Protein AF-A0A0F9F9Z3-F1 (afdb_monomer_lite)

Structure (mmCIF, N/CA/C/O backbone):
data_AF-A0A0F9F9Z3-F1
#
_entry.id   AF-A0A0F9F9Z3-F1
#
loop_
_atom_site.group_PDB
_atom_site.id
_atom_site.type_symbol
_atom_site.label_atom_id
_atom_site.label_alt_id
_atom_site.label_comp_id
_atom_site.label_asym_id
_atom_site.label_entity_id
_atom_site.label_seq_id
_atom_site.pdbx_PDB_ins_code
_atom_site.Cartn_x
_atom_site.Cartn_y
_atom_site.Cartn_z
_atom_site.occupancy
_atom_site.B_iso_or_equiv
_atom_site.auth_seq_id
_atom_site.auth_comp_id
_atom_site.auth_asym_id
_atom_site.auth_atom_id
_atom_site.pdbx_PDB_model_num
ATOM 1 N N . MET A 1 1 ? 0.649 11.622 -13.373 1.00 92.88 1 MET A N 1
ATOM 2 C CA . MET A 1 1 ? 1.072 10.356 -14.022 1.00 92.88 1 MET A CA 1
ATOM 3 C C . MET A 1 1 ? 0.993 10.464 -15.537 1.00 92.88 1 MET A C 1
ATOM 5 O O . MET A 1 1 ? 2.020 10.296 -16.171 1.00 92.88 1 MET A O 1
ATOM 9 N N . VAL A 1 2 ? -0.177 10.785 -16.105 1.00 94.88 2 VAL A N 1
ATOM 10 C CA . VAL A 1 2 ? -0.352 10.936 -17.565 1.00 94.88 2 VAL A CA 1
ATOM 11 C C . VAL A 1 2 ? 0.605 11.978 -18.155 1.00 94.88 2 VAL A C 1
ATOM 13 O O . VAL A 1 2 ? 1.356 11.639 -19.058 1.00 94.88 2 VAL A O 1
ATOM 16 N N . GLU A 1 3 ? 0.662 13.183 -17.578 1.00 96.31 3 GLU A N 1
ATOM 17 C CA . GLU A 1 3 ? 1.558 14.261 -18.040 1.00 96.31 3 GLU A CA 1
ATOM 18 C C . GLU A 1 3 ? 3.034 13.840 -18.075 1.00 96.31 3 GLU A C 1
ATOM 20 O O . GLU A 1 3 ? 3.732 14.099 -19.047 1.00 96.31 3 GLU A O 1
ATOM 25 N N . VAL A 1 4 ? 3.502 13.120 -17.049 1.00 96.38 4 VAL A N 1
ATOM 26 C CA . VAL A 1 4 ? 4.887 12.622 -16.978 1.00 96.38 4 VAL A CA 1
ATOM 27 C C . VAL A 1 4 ? 5.181 11.630 -18.105 1.00 96.38 4 VAL A C 1
ATOM 29 O O . VAL A 1 4 ? 6.268 11.649 -18.663 1.00 96.38 4 VAL A O 1
ATOM 32 N N . ASN A 1 5 ? 4.216 10.777 -18.455 1.00 94.19 5 ASN A N 1
ATOM 33 C CA . ASN A 1 5 ? 4.361 9.787 -19.523 1.00 94.19 5 ASN A CA 1
ATOM 34 C C . ASN A 1 5 ? 4.253 10.390 -20.934 1.00 94.19 5 ASN A C 1
ATOM 36 O O . ASN A 1 5 ? 4.647 9.741 -21.894 1.00 94.19 5 ASN A O 1
ATOM 40 N N . GLN A 1 6 ? 3.669 11.582 -21.068 1.00 93.88 6 GLN A N 1
ATOM 41 C CA . GLN A 1 6 ? 3.473 12.274 -22.349 1.00 93.88 6 GLN A CA 1
ATOM 42 C C . GLN A 1 6 ? 4.475 13.411 -22.580 1.00 93.88 6 GLN A C 1
ATOM 44 O O . GLN A 1 6 ? 4.434 14.052 -23.622 1.00 93.88 6 GLN A O 1
ATOM 49 N N . SER A 1 7 ? 5.339 13.697 -21.608 1.00 96.88 7 SER A N 1
ATOM 50 C CA . SER A 1 7 ? 6.290 14.800 -21.693 1.00 96.88 7 SER A CA 1
ATOM 51 C C . SER A 1 7 ? 7.479 14.446 -22.583 1.00 96.88 7 SER A C 1
ATOM 53 O O . SER A 1 7 ? 8.198 13.490 -22.303 1.00 96.88 7 SER A O 1
ATOM 55 N N . ASP A 1 8 ? 7.765 15.290 -23.575 1.00 96.75 8 ASP A N 1
ATOM 56 C CA . ASP A 1 8 ? 8.963 15.172 -24.421 1.00 96.75 8 ASP A CA 1
ATOM 57 C C . ASP A 1 8 ? 10.269 15.457 -23.655 1.00 96.75 8 ASP A C 1
ATOM 59 O O . ASP A 1 8 ? 11.361 15.118 -24.109 1.00 96.75 8 ASP A O 1
ATOM 63 N N . LEU A 1 9 ? 10.168 16.079 -22.474 1.00 97.25 9 LEU A N 1
ATOM 64 C CA . LEU A 1 9 ? 11.306 16.398 -21.608 1.00 97.25 9 LEU A CA 1
ATOM 65 C C . LEU A 1 9 ? 11.601 15.298 -20.581 1.00 97.25 9 LEU A C 1
ATOM 67 O O . LEU A 1 9 ? 12.611 15.377 -19.881 1.00 97.25 9 LEU A O 1
ATOM 71 N N . ILE A 1 10 ? 10.722 14.299 -20.442 1.00 97.06 10 ILE A N 1
ATOM 72 C CA . ILE A 1 10 ? 10.852 13.251 -19.429 1.00 97.06 10 ILE A CA 1
ATOM 73 C C . ILE A 1 10 ? 10.860 11.883 -20.099 1.00 97.06 10 ILE A C 1
ATOM 75 O O . ILE A 1 10 ? 9.846 11.390 -20.583 1.00 97.06 10 ILE A O 1
ATOM 79 N N . LYS A 1 11 ? 12.004 11.204 -20.022 1.00 96.19 11 LYS A N 1
ATOM 80 C CA . LYS A 1 11 ? 12.098 9.793 -20.385 1.00 96.19 11 LYS A CA 1
ATOM 81 C C . LYS A 1 11 ? 11.694 8.922 -19.198 1.00 96.19 11 LYS A C 1
ATOM 83 O O . LYS A 1 11 ? 12.447 8.773 -18.236 1.00 96.19 11 LYS A O 1
ATOM 88 N N . LEU A 1 12 ? 10.496 8.345 -19.259 1.00 96.19 12 LEU A N 1
ATOM 89 C CA . LEU A 1 12 ? 9.968 7.502 -18.190 1.00 96.19 12 LEU A CA 1
ATOM 90 C C . LEU A 1 12 ? 10.396 6.035 -18.361 1.00 96.19 12 LEU A C 1
ATOM 92 O O . LEU A 1 12 ? 9.853 5.304 -19.185 1.00 96.19 12 LEU A O 1
ATOM 96 N N . HIS A 1 13 ? 11.325 5.580 -17.522 1.00 96.25 13 HIS A N 1
ATOM 97 C CA . HIS A 1 13 ? 11.713 4.169 -17.429 1.00 96.25 13 HIS A CA 1
ATOM 98 C C . HIS A 1 13 ? 10.886 3.461 -16.349 1.00 96.25 13 HIS A C 1
ATOM 100 O O . HIS A 1 13 ? 11.178 3.569 -15.160 1.00 96.25 13 HIS A O 1
ATOM 106 N N . THR A 1 14 ? 9.831 2.747 -16.748 1.00 96.50 14 THR A N 1
ATOM 107 C CA . THR A 1 14 ? 8.991 1.973 -15.816 1.00 96.50 14 THR A CA 1
ATOM 108 C C . THR A 1 14 ? 9.385 0.500 -15.785 1.00 96.50 14 THR A C 1
ATOM 110 O O . THR A 1 14 ? 9.824 -0.044 -16.789 1.00 96.50 14 THR A O 1
ATOM 113 N N . PHE A 1 15 ? 9.174 -0.165 -14.641 1.00 97.12 15 PHE A N 1
ATOM 114 C CA . PHE A 1 15 ? 9.663 -1.535 -14.408 1.00 97.12 15 PHE A CA 1
ATOM 115 C C . PHE A 1 15 ? 11.189 -1.649 -14.602 1.00 97.12 15 PHE A C 1
ATOM 117 O O . PHE A 1 15 ? 11.713 -2.646 -15.095 1.00 97.12 15 PHE A O 1
ATOM 124 N N . SER A 1 16 ? 11.895 -0.605 -14.169 1.00 97.69 16 SER A N 1
ATOM 125 C CA . SER A 1 16 ? 13.343 -0.461 -14.267 1.00 97.69 16 SER A CA 1
ATOM 126 C C . SER A 1 16 ? 13.930 -0.079 -12.915 1.00 97.69 16 SER A C 1
ATOM 128 O O . SER A 1 16 ? 13.251 0.545 -12.099 1.00 97.69 16 SER A O 1
ATOM 130 N N . GLU A 1 17 ? 15.191 -0.428 -12.690 1.00 97.56 17 GLU A N 1
ATOM 131 C CA . GLU A 1 17 ? 15.940 -0.086 -11.479 1.00 97.56 17 GLU A CA 1
ATOM 132 C C . GLU A 1 17 ? 17.316 0.468 -11.848 1.00 97.56 17 GLU A C 1
ATOM 134 O O . GLU A 1 17 ? 17.903 0.085 -12.862 1.00 97.56 17 GLU A O 1
ATOM 139 N N . VAL A 1 18 ? 17.824 1.389 -11.032 1.00 97.62 18 VAL A N 1
ATOM 140 C CA . VAL A 1 18 ? 19.212 1.845 -11.141 1.00 97.62 18 VAL A CA 1
ATOM 141 C C . VAL A 1 18 ? 20.109 0.728 -10.620 1.00 97.62 18 VAL A C 1
ATOM 143 O O . VAL A 1 18 ? 19.921 0.258 -9.502 1.00 97.62 18 VAL A O 1
ATOM 146 N N . GLU A 1 19 ? 21.052 0.290 -11.446 1.00 96.56 19 GLU A N 1
ATOM 147 C CA . GLU A 1 19 ? 21.973 -0.802 -11.118 1.00 96.56 19 GLU A CA 1
ATOM 148 C C . GLU A 1 19 ? 23.334 -0.281 -10.658 1.00 96.56 19 GLU A C 1
ATOM 150 O O . GLU A 1 19 ? 23.946 -0.855 -9.763 1.00 96.56 19 GLU A O 1
ATOM 155 N N . GLU A 1 20 ? 23.804 0.813 -11.257 1.00 97.81 20 GLU A N 1
ATOM 156 C CA . GLU A 1 20 ? 25.107 1.391 -10.944 1.00 97.81 20 GLU A CA 1
ATOM 157 C C . GLU A 1 20 ? 25.094 2.899 -11.197 1.00 97.81 20 GLU A C 1
ATOM 159 O O . GLU A 1 20 ? 24.559 3.366 -12.209 1.00 97.81 20 GLU A O 1
ATOM 164 N N . VAL A 1 21 ? 25.731 3.655 -10.303 1.00 97.88 21 VAL A N 1
ATOM 165 C CA . VAL A 1 21 ? 25.997 5.085 -10.471 1.00 97.88 21 VAL A CA 1
ATOM 166 C C . VAL A 1 21 ? 27.490 5.323 -10.314 1.00 97.88 21 VAL A C 1
ATOM 168 O O . VAL A 1 21 ? 28.102 4.899 -9.340 1.00 97.88 21 VAL A O 1
ATOM 171 N N . SER A 1 22 ? 28.078 6.015 -11.284 1.00 97.19 22 SER A N 1
ATOM 172 C CA . SER A 1 22 ? 29.482 6.426 -11.268 1.00 97.19 22 SER A CA 1
ATOM 173 C C . SER A 1 22 ? 29.617 7.886 -11.704 1.00 97.19 22 SER A C 1
ATOM 175 O O . SER A 1 22 ? 28.684 8.470 -12.261 1.00 97.19 22 SER A O 1
ATOM 177 N N . GLY A 1 23 ? 30.780 8.489 -11.462 1.00 96.06 23 GLY A N 1
ATOM 178 C CA . GLY A 1 23 ? 31.049 9.887 -11.799 1.00 96.06 23 GLY A CA 1
ATOM 179 C C . GLY A 1 23 ? 30.852 10.833 -10.616 1.00 96.06 23 GLY A C 1
ATOM 180 O O . GLY A 1 23 ? 31.045 10.452 -9.465 1.00 96.06 23 GLY A O 1
ATOM 181 N N . TYR A 1 24 ? 30.532 12.090 -10.911 1.00 94.81 24 TYR A N 1
ATOM 182 C CA . TYR A 1 24 ? 30.451 13.175 -9.930 1.00 94.81 24 TYR A CA 1
ATOM 183 C C . TYR A 1 24 ? 29.373 14.186 -10.331 1.00 94.81 24 TYR A C 1
ATOM 185 O O . TYR A 1 24 ? 28.822 14.119 -11.430 1.00 94.81 24 TYR A O 1
ATOM 193 N N . VAL A 1 25 ? 29.076 15.137 -9.442 1.00 95.81 25 VAL A N 1
ATOM 194 C CA . VAL A 1 25 ? 28.064 16.182 -9.671 1.00 95.81 25 VAL A CA 1
ATOM 195 C C . VAL A 1 25 ? 28.311 16.896 -11.004 1.00 95.81 25 VAL A C 1
ATOM 197 O O . VAL A 1 25 ? 29.406 17.387 -11.264 1.00 95.81 25 VAL A O 1
ATOM 200 N N . GLY A 1 26 ? 27.288 16.940 -11.859 1.00 96.06 26 GLY A N 1
ATOM 201 C CA . GLY A 1 26 ? 27.360 17.493 -13.214 1.00 96.06 26 GLY A CA 1
ATOM 202 C C . GLY A 1 26 ? 27.753 16.488 -14.305 1.00 96.06 26 GLY A C 1
ATOM 203 O O . GLY A 1 26 ? 27.560 16.785 -15.481 1.00 96.06 26 GLY A O 1
ATOM 204 N N . ASN A 1 27 ? 28.264 15.306 -13.950 1.00 97.44 27 ASN A N 1
ATOM 205 C CA . ASN A 1 27 ? 28.718 14.286 -14.899 1.00 97.44 27 ASN A CA 1
ATOM 206 C C . ASN A 1 27 ? 28.554 12.864 -14.330 1.00 97.44 27 ASN A C 1
ATOM 208 O O . ASN A 1 27 ? 29.515 12.095 -14.231 1.00 97.44 27 ASN A O 1
ATOM 212 N N . PHE A 1 28 ? 27.333 12.515 -13.930 1.00 98.12 28 PHE A N 1
ATOM 213 C CA . PHE A 1 28 ? 26.996 11.152 -13.539 1.00 98.12 28 PHE A CA 1
ATOM 214 C C . PHE A 1 28 ? 26.808 10.272 -14.763 1.00 98.12 28 PHE A C 1
ATOM 216 O O . PHE A 1 28 ? 26.245 10.686 -15.778 1.00 98.12 28 PHE A O 1
ATOM 223 N N . LYS A 1 29 ? 27.231 9.025 -14.623 1.00 98.25 29 LYS A N 1
ATOM 224 C CA . LYS A 1 29 ? 27.031 7.952 -15.579 1.00 98.25 29 LYS A CA 1
ATOM 225 C C . LYS A 1 29 ? 26.275 6.836 -14.870 1.00 98.25 29 LYS A C 1
ATOM 227 O O . LYS A 1 29 ? 26.784 6.251 -13.913 1.00 98.25 29 LYS A O 1
ATOM 232 N N . VAL A 1 30 ? 25.051 6.585 -15.319 1.00 98.25 30 VAL A N 1
ATOM 233 C CA . VAL A 1 30 ? 24.089 5.728 -14.625 1.00 98.25 30 VAL A CA 1
ATOM 234 C C . VAL A 1 30 ? 23.707 4.562 -15.523 1.00 98.25 30 VAL A C 1
ATOM 236 O O . VAL A 1 30 ? 23.291 4.765 -16.665 1.00 98.25 30 VAL A O 1
ATOM 239 N N . LYS A 1 31 ? 23.826 3.342 -14.994 1.00 98.38 31 LYS A N 1
ATOM 240 C CA . LYS A 1 31 ? 23.296 2.133 -15.627 1.00 98.38 31 LYS A CA 1
ATOM 241 C C . LYS A 1 31 ? 21.915 1.842 -15.066 1.00 98.38 31 LYS A C 1
ATOM 243 O O . LYS A 1 31 ? 21.737 1.692 -13.858 1.00 98.38 31 LYS A O 1
ATOM 248 N N . ILE A 1 32 ? 20.943 1.759 -15.961 1.00 98.25 32 ILE A N 1
ATOM 249 C CA . ILE A 1 32 ? 19.543 1.495 -15.656 1.00 98.25 32 ILE A CA 1
ATOM 250 C C . ILE A 1 32 ? 19.199 0.128 -16.235 1.00 98.25 32 ILE A C 1
ATOM 252 O O . ILE A 1 32 ? 19.257 -0.078 -17.449 1.00 98.25 32 ILE A O 1
ATOM 256 N N . ARG A 1 33 ? 18.811 -0.802 -15.366 1.00 98.31 33 ARG A N 1
ATOM 257 C CA . ARG A 1 33 ? 18.296 -2.109 -15.758 1.00 98.31 33 ARG A CA 1
ATOM 258 C C . ARG A 1 33 ? 16.810 -2.003 -16.037 1.00 98.31 33 ARG A C 1
ATOM 260 O O . ARG A 1 33 ? 16.010 -1.866 -15.112 1.00 98.31 33 ARG A O 1
ATOM 267 N N . LYS A 1 34 ? 16.430 -2.118 -17.303 1.00 97.75 34 LYS A N 1
ATOM 268 C CA . LYS A 1 34 ? 15.041 -2.283 -17.732 1.00 97.75 34 LYS A CA 1
ATOM 269 C C . LYS A 1 34 ? 14.689 -3.762 -17.657 1.00 97.75 34 LYS A C 1
ATOM 271 O O . LYS A 1 34 ? 15.230 -4.568 -18.414 1.00 97.75 34 LYS A O 1
ATOM 276 N N . LYS A 1 35 ? 13.815 -4.132 -16.721 1.00 97.94 35 LYS A N 1
ATOM 277 C CA . LYS A 1 35 ? 13.446 -5.537 -16.516 1.00 97.94 35 LYS A CA 1
ATOM 278 C C . LYS A 1 35 ? 12.526 -6.010 -17.637 1.00 97.94 35 LYS A C 1
ATOM 280 O O . LYS A 1 35 ? 11.659 -5.269 -18.101 1.00 97.94 35 LYS A O 1
ATOM 285 N N . ALA A 1 36 ? 12.667 -7.268 -18.039 1.00 97.56 36 ALA A N 1
ATOM 286 C CA . ALA A 1 36 ? 11.822 -7.853 -19.070 1.00 97.56 36 ALA A CA 1
ATOM 287 C C . ALA A 1 36 ? 10.367 -7.979 -18.591 1.00 97.56 36 ALA A C 1
ATOM 289 O O . ALA A 1 36 ? 10.043 -8.803 -17.727 1.00 97.56 36 ALA A O 1
ATOM 290 N N . ARG A 1 37 ? 9.465 -7.198 -19.195 1.00 97.62 37 ARG A N 1
ATOM 291 C CA . ARG A 1 37 ? 8.016 -7.304 -18.954 1.00 97.62 37 ARG A CA 1
ATOM 292 C C . ARG A 1 37 ? 7.406 -8.577 -19.536 1.00 97.62 37 ARG A C 1
ATOM 294 O O . ARG A 1 37 ? 6.320 -8.984 -19.123 1.00 97.62 37 ARG A O 1
ATOM 301 N N . LEU A 1 38 ? 8.105 -9.178 -20.492 1.00 97.94 38 LEU A N 1
ATOM 302 C CA . LEU A 1 38 ? 7.636 -10.168 -21.456 1.00 97.94 38 LEU A CA 1
ATOM 303 C C . LEU A 1 38 ? 6.478 -9.663 -22.334 1.00 97.94 38 LEU A C 1
ATOM 305 O O . LEU A 1 38 ? 5.628 -10.433 -22.796 1.00 97.94 38 LEU A O 1
ATOM 309 N N . VAL A 1 39 ? 6.423 -8.342 -22.511 1.00 97.69 39 VAL A N 1
ATOM 310 C CA . VAL A 1 39 ? 5.419 -7.615 -23.287 1.00 97.69 39 VAL A CA 1
ATOM 311 C C . VAL A 1 39 ? 6.114 -6.439 -23.967 1.00 97.69 39 VAL A C 1
ATOM 313 O O . VAL A 1 39 ? 6.734 -5.617 -23.296 1.00 97.69 39 VAL A O 1
ATOM 316 N N . ASP A 1 40 ? 6.007 -6.368 -25.288 1.00 96.75 40 ASP A N 1
ATOM 317 C CA . ASP A 1 40 ? 6.510 -5.269 -26.105 1.00 96.75 40 ASP A CA 1
ATOM 318 C C . ASP A 1 40 ? 5.646 -4.020 -25.882 1.00 96.75 40 ASP A C 1
ATOM 320 O O . ASP A 1 40 ? 4.457 -3.987 -26.220 1.00 96.75 40 ASP A O 1
ATOM 324 N N . GLU A 1 41 ? 6.255 -2.996 -25.288 1.00 94.94 41 GLU A N 1
ATOM 325 C CA . GLU A 1 41 ? 5.594 -1.740 -24.929 1.00 94.94 41 GLU A CA 1
ATOM 326 C C . GLU A 1 41 ? 5.131 -0.953 -26.162 1.00 94.94 41 GLU A C 1
ATOM 328 O O . GLU A 1 41 ? 4.109 -0.277 -26.093 1.00 94.94 41 GLU A O 1
ATOM 333 N N . ASN A 1 42 ? 5.814 -1.092 -27.304 1.00 94.62 42 ASN A N 1
ATOM 334 C CA . ASN A 1 42 ? 5.480 -0.364 -28.532 1.00 94.62 42 ASN A CA 1
ATOM 335 C C . ASN A 1 42 ? 4.281 -0.975 -29.266 1.00 94.62 42 ASN A C 1
ATOM 337 O O . ASN A 1 42 ? 3.585 -0.287 -30.010 1.00 94.62 42 ASN A O 1
ATOM 341 N N . LYS A 1 43 ? 4.037 -2.277 -29.072 1.00 97.06 43 LYS A N 1
ATOM 342 C CA . LYS A 1 43 ? 2.901 -2.994 -29.675 1.00 97.06 43 LYS A CA 1
ATOM 343 C C . LYS A 1 43 ? 1.688 -3.050 -28.753 1.00 97.06 43 LYS A C 1
ATOM 345 O O . LYS A 1 43 ? 0.556 -3.196 -29.212 1.00 97.06 43 LYS A O 1
ATOM 350 N N . CYS A 1 44 ? 1.903 -3.002 -27.442 1.00 97.12 44 CYS A N 1
ATOM 351 C CA . CYS A 1 44 ? 0.834 -3.153 -26.469 1.00 97.12 44 CYS A CA 1
ATOM 352 C C . CYS A 1 44 ? -0.027 -1.888 -26.365 1.00 97.12 44 CYS A C 1
ATOM 354 O O . CYS A 1 44 ? 0.444 -0.832 -25.965 1.00 97.12 44 CYS A O 1
ATOM 356 N N . ASN A 1 45 ? -1.335 -2.028 -26.589 1.00 94.94 45 ASN A N 1
ATOM 357 C CA . ASN A 1 45 ? -2.300 -0.940 -26.400 1.00 94.94 45 ASN A CA 1
ATOM 358 C C . ASN A 1 45 ? -3.041 -0.970 -25.045 1.00 94.94 45 ASN A C 1
ATOM 360 O O . ASN A 1 45 ? -3.949 -0.174 -24.822 1.00 94.94 45 ASN A O 1
ATOM 364 N N . GLY A 1 46 ? -2.737 -1.932 -24.168 1.00 95.38 46 GLY A N 1
ATOM 365 C CA . GLY A 1 46 ? -3.357 -2.025 -22.841 1.00 95.38 46 GLY A CA 1
ATOM 366 C C . GLY A 1 46 ? -4.815 -2.507 -22.808 1.00 95.38 46 GLY A C 1
ATOM 367 O O . GLY A 1 46 ? -5.491 -2.308 -21.802 1.00 95.38 46 GLY A O 1
ATOM 368 N N . CYS A 1 47 ? -5.322 -3.166 -23.862 1.00 95.44 47 CYS A N 1
ATOM 369 C CA . CYS A 1 47 ? -6.729 -3.614 -23.939 1.00 95.44 47 CYS A CA 1
ATOM 370 C C . CYS A 1 47 ? -7.157 -4.653 -22.882 1.00 95.44 47 CYS A C 1
ATOM 372 O O . CYS A 1 47 ? -8.341 -4.802 -22.589 1.00 95.44 47 CYS A O 1
ATOM 374 N N . GLY A 1 48 ? -6.208 -5.407 -22.324 1.00 95.00 48 GLY A N 1
ATOM 375 C CA . GLY A 1 48 ? -6.433 -6.302 -21.189 1.00 95.00 48 GLY A CA 1
ATOM 376 C C . GLY A 1 48 ? -6.957 -7.710 -21.469 1.00 95.00 48 GLY A C 1
ATOM 377 O O . GLY A 1 48 ? -7.048 -8.523 -20.542 1.00 95.00 48 GLY A O 1
ATOM 378 N N . THR A 1 49 ? -7.205 -8.070 -22.729 1.00 96.06 49 THR A N 1
ATOM 379 C CA . THR A 1 49 ? -7.644 -9.424 -23.125 1.00 96.06 49 THR A CA 1
ATOM 380 C C . THR A 1 49 ? -6.728 -10.522 -22.568 1.00 96.06 49 THR A C 1
ATOM 382 O O . THR A 1 49 ? -7.186 -11.570 -22.102 1.00 96.06 49 THR A O 1
ATOM 385 N N . CYS A 1 50 ? -5.417 -10.274 -22.560 1.00 96.81 50 CYS A N 1
ATOM 386 C CA . CYS A 1 50 ? -4.407 -11.232 -22.121 1.00 96.81 50 CYS A CA 1
ATOM 387 C C . CYS A 1 50 ? -4.510 -11.575 -20.621 1.00 96.81 50 CYS A C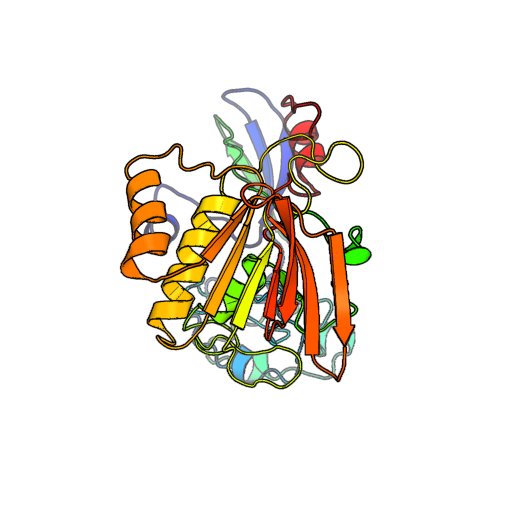 1
ATOM 389 O O . CYS A 1 50 ? -4.456 -12.756 -20.257 1.00 96.81 50 CYS A O 1
ATOM 391 N N . TRP A 1 51 ? -4.716 -10.587 -19.743 1.00 95.44 51 TRP A N 1
ATOM 392 C CA . TRP A 1 51 ? -4.841 -10.823 -18.301 1.00 95.44 51 TRP A CA 1
ATOM 393 C C . TRP A 1 51 ? -6.228 -11.306 -17.890 1.00 95.44 51 TRP A C 1
ATOM 395 O O . TRP A 1 51 ? -6.342 -12.149 -16.996 1.00 95.44 51 TRP A O 1
ATOM 405 N N . GLN A 1 52 ? -7.286 -10.918 -18.601 1.00 95.25 52 GLN A N 1
ATOM 406 C CA . GLN A 1 52 ? -8.617 -11.491 -18.379 1.00 95.25 52 GLN A CA 1
ATOM 407 C C . GLN A 1 52 ? -8.610 -13.020 -18.562 1.00 95.25 52 GLN A C 1
ATOM 409 O O . GLN A 1 52 ? -9.131 -13.752 -17.714 1.00 95.25 52 GLN A O 1
ATOM 414 N N . ARG A 1 53 ? -7.925 -13.514 -19.604 1.00 96.44 53 ARG A N 1
ATOM 415 C CA . ARG A 1 53 ? -7.865 -14.942 -19.966 1.00 96.44 53 ARG A CA 1
ATOM 416 C C . ARG A 1 53 ? -6.825 -15.761 -19.200 1.00 96.44 53 ARG A C 1
ATOM 418 O O . ARG A 1 53 ? -6.861 -16.988 -19.255 1.00 96.44 53 ARG A O 1
ATOM 425 N N . CYS A 1 54 ? -5.913 -15.127 -18.464 1.00 97.56 54 CYS A N 1
ATOM 426 C CA . CYS A 1 54 ? -4.902 -15.848 -17.694 1.00 97.56 54 CYS A CA 1
ATOM 427 C C . CYS A 1 54 ? -5.555 -16.753 -16.617 1.00 97.56 54 CYS A C 1
ATOM 429 O O . CYS A 1 54 ? -6.364 -16.265 -15.811 1.00 97.56 54 CYS A O 1
ATOM 431 N N . PRO A 1 55 ? -5.214 -18.059 -16.556 1.00 96.50 55 PRO A N 1
ATOM 432 C CA . PRO A 1 55 ? -5.807 -18.986 -15.589 1.00 96.50 55 PRO A CA 1
ATOM 433 C C . PRO A 1 55 ? -5.211 -18.848 -14.181 1.00 96.50 55 PRO A C 1
ATOM 435 O O . PRO A 1 55 ? -5.872 -19.195 -13.208 1.00 96.50 55 PRO A O 1
ATOM 438 N N . VAL A 1 56 ? -4.003 -18.294 -14.051 1.00 97.44 56 VAL A N 1
ATOM 439 C CA . VAL A 1 56 ? -3.314 -18.139 -12.761 1.00 97.44 56 VAL A CA 1
ATOM 440 C C . VAL A 1 56 ? -4.086 -17.191 -11.836 1.00 97.44 56 VAL A C 1
ATOM 442 O O . VAL A 1 56 ? -4.711 -16.236 -12.298 1.00 97.44 56 VAL A O 1
ATOM 445 N N . ARG A 1 57 ? -4.075 -17.462 -10.529 1.00 97.00 57 ARG A N 1
ATOM 446 C CA . ARG A 1 57 ? -4.644 -16.606 -9.480 1.00 97.00 57 ARG A CA 1
ATOM 447 C C . ARG A 1 57 ? -3.635 -16.510 -8.342 1.00 97.00 57 ARG A C 1
ATOM 449 O O . ARG A 1 57 ? -3.285 -17.535 -7.770 1.00 97.00 57 ARG A O 1
ATOM 456 N N . LEU A 1 58 ? -3.185 -15.301 -8.036 1.00 96.81 58 LEU A N 1
ATOM 457 C CA . LEU A 1 58 ? -2.190 -15.009 -7.001 1.00 96.81 58 LEU A CA 1
ATOM 458 C C . LEU A 1 58 ? -2.720 -13.890 -6.110 1.00 96.81 58 LEU A C 1
ATOM 460 O O . LEU A 1 58 ? -3.488 -13.072 -6.615 1.00 96.81 58 LEU A O 1
ATOM 464 N N . PRO A 1 59 ? -2.331 -13.815 -4.832 1.00 96.44 59 PRO A N 1
ATOM 465 C CA . PRO A 1 59 ? -2.552 -12.616 -4.031 1.00 96.44 59 PRO A CA 1
ATOM 466 C C . PRO A 1 59 ? -1.976 -11.375 -4.730 1.00 96.44 59 PRO A C 1
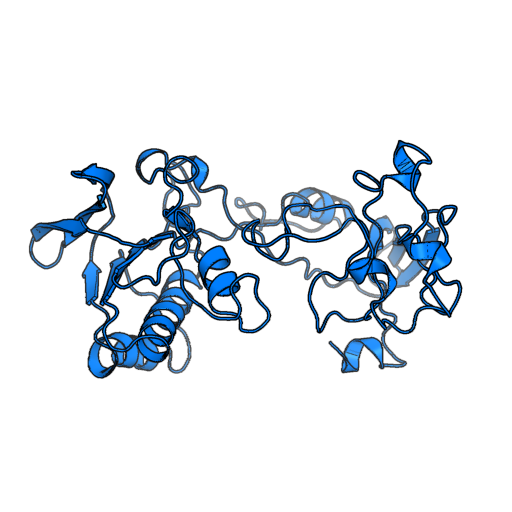ATOM 468 O O . PRO A 1 59 ? -0.911 -11.441 -5.338 1.00 96.44 59 PRO A O 1
ATOM 471 N N . SER A 1 60 ? -2.718 -10.270 -4.705 1.00 96.75 60 SER A N 1
ATOM 472 C CA . SER A 1 60 ? -2.283 -8.989 -5.273 1.00 96.75 60 SER A CA 1
ATOM 473 C C . SER A 1 60 ? -1.519 -8.190 -4.222 1.00 96.75 60 SER A C 1
ATOM 475 O O . SER A 1 60 ? -2.087 -7.827 -3.192 1.00 96.75 60 SER A O 1
ATOM 477 N N . GLU A 1 61 ? -0.249 -7.890 -4.486 1.00 95.19 61 GLU A N 1
ATOM 478 C CA . GLU A 1 61 ? 0.610 -7.105 -3.596 1.00 95.19 61 GLU A CA 1
ATOM 479 C C . GLU A 1 61 ? 0.100 -5.663 -3.481 1.00 95.19 61 GLU A C 1
ATOM 481 O O . GLU A 1 61 ? 0.081 -5.100 -2.390 1.00 95.19 61 GLU A O 1
ATOM 486 N N . PHE A 1 62 ? -0.397 -5.094 -4.587 1.00 96.50 62 PHE A N 1
ATOM 487 C CA . PHE A 1 62 ? -1.015 -3.765 -4.600 1.00 96.50 62 PHE A CA 1
ATOM 488 C C . PHE A 1 62 ? -2.280 -3.708 -3.732 1.00 96.50 62 PHE A C 1
ATOM 490 O O . PHE A 1 62 ? -2.561 -2.693 -3.100 1.00 96.50 62 PHE A O 1
ATOM 497 N N . ASP A 1 63 ? -3.026 -4.814 -3.654 1.00 96.50 63 ASP A N 1
ATOM 498 C CA . ASP A 1 63 ? -4.236 -4.929 -2.837 1.00 96.50 63 ASP A CA 1
ATOM 499 C C . ASP A 1 63 ? -3.982 -5.472 -1.430 1.00 96.50 63 ASP A C 1
ATOM 501 O O . ASP A 1 63 ? -4.922 -5.926 -0.776 1.00 96.50 63 ASP A O 1
ATOM 505 N N . MET A 1 64 ? -2.734 -5.452 -0.955 1.00 94.56 64 MET A N 1
ATOM 506 C CA . MET A 1 64 ? -2.368 -5.972 0.366 1.00 94.56 64 MET A CA 1
ATOM 507 C C . MET A 1 64 ? -2.846 -7.416 0.584 1.00 94.56 64 MET A C 1
ATOM 509 O O . MET A 1 64 ? -3.316 -7.779 1.656 1.00 94.56 64 MET A O 1
ATOM 513 N N . ASN A 1 65 ? -2.781 -8.248 -0.459 1.00 93.81 65 ASN A N 1
ATOM 514 C CA . ASN A 1 65 ? -3.240 -9.640 -0.469 1.00 93.81 65 ASN A CA 1
ATOM 515 C C . ASN A 1 65 ? -4.746 -9.856 -0.211 1.00 93.81 65 ASN A C 1
ATOM 517 O O . ASN A 1 65 ? -5.179 -11.005 -0.118 1.00 93.81 65 ASN A O 1
ATOM 521 N N . LEU A 1 66 ? -5.561 -8.795 -0.146 1.00 93.19 66 LEU A N 1
ATOM 522 C CA . LEU A 1 66 ? -7.025 -8.909 -0.078 1.00 93.19 66 LEU A CA 1
ATOM 523 C C . LEU A 1 66 ? -7.605 -9.370 -1.419 1.00 93.19 66 LEU A C 1
ATOM 525 O O . LEU A 1 66 ? -8.537 -10.171 -1.478 1.00 93.19 66 LEU A O 1
ATOM 529 N N . GLY A 1 67 ? -7.043 -8.835 -2.504 1.00 93.69 67 GLY A N 1
ATOM 530 C CA . GLY A 1 67 ? -7.410 -9.150 -3.876 1.00 93.69 67 GLY A CA 1
ATOM 531 C C . GLY A 1 67 ? -6.599 -10.293 -4.467 1.00 93.69 67 GLY A C 1
ATOM 532 O O . GLY A 1 67 ? -5.553 -10.697 -3.952 1.00 93.69 67 GLY A O 1
ATOM 533 N N . LYS A 1 68 ? -7.059 -10.778 -5.623 1.00 95.31 68 LYS A N 1
ATOM 534 C CA . LYS A 1 68 ? -6.296 -11.704 -6.460 1.00 95.31 68 LYS A CA 1
ATOM 535 C C . LYS A 1 68 ? -5.931 -11.039 -7.781 1.00 95.31 68 LYS A C 1
ATOM 537 O O . LYS A 1 68 ? -6.808 -10.533 -8.474 1.00 95.31 68 LYS A O 1
ATOM 542 N N . ARG A 1 69 ? -4.666 -11.144 -8.178 1.00 96.31 69 ARG A N 1
ATOM 543 C CA . ARG A 1 69 ? -4.185 -10.826 -9.524 1.00 96.31 69 ARG A CA 1
ATOM 544 C C . ARG A 1 69 ? -3.888 -12.090 -10.328 1.00 96.31 69 ARG A C 1
ATOM 546 O O . ARG A 1 69 ? -4.040 -13.225 -9.868 1.00 96.31 69 ARG A O 1
ATOM 553 N N . LYS A 1 70 ? -3.483 -11.883 -11.573 1.00 97.44 70 LYS A N 1
ATOM 554 C CA . LYS A 1 70 ? -3.069 -12.921 -12.522 1.00 97.44 70 LYS A CA 1
ATOM 555 C C . LYS A 1 70 ? -1.544 -12.913 -12.670 1.00 97.44 70 LYS A C 1
ATOM 557 O O . LYS A 1 70 ? -0.881 -12.005 -12.175 1.00 97.44 70 LYS A O 1
ATOM 562 N N . ALA A 1 71 ? -0.993 -13.903 -13.379 1.00 97.69 71 ALA A N 1
ATOM 563 C CA . ALA A 1 71 ? 0.438 -13.913 -13.696 1.00 97.69 71 ALA A CA 1
ATOM 564 C C . ALA A 1 71 ? 0.818 -12.790 -14.673 1.00 97.69 71 ALA A C 1
ATOM 566 O O . ALA A 1 71 ? 1.826 -12.139 -14.467 1.00 97.69 71 ALA A O 1
ATOM 567 N N . ILE A 1 72 ? 0.004 -12.537 -15.703 1.00 98.19 72 ILE A N 1
ATOM 568 C CA . ILE A 1 72 ? 0.104 -11.315 -16.513 1.00 98.19 72 ILE A CA 1
ATOM 569 C C . ILE A 1 72 ? -0.882 -10.289 -15.966 1.00 98.19 72 ILE A C 1
ATOM 571 O O . ILE A 1 72 ? -2.060 -10.617 -15.838 1.00 98.19 72 ILE A O 1
ATOM 575 N N . TYR A 1 73 ? -0.425 -9.097 -15.598 1.00 97.56 73 TYR A N 1
ATOM 576 C CA . TYR A 1 73 ? -1.250 -8.122 -14.881 1.00 97.56 73 TYR A CA 1
ATOM 577 C C . TYR A 1 73 ? -0.784 -6.683 -15.112 1.00 97.56 73 TYR A C 1
ATOM 579 O O . TYR A 1 73 ? 0.366 -6.445 -15.470 1.00 97.56 73 TYR A O 1
ATOM 587 N N . VAL A 1 74 ? -1.684 -5.735 -14.854 1.00 96.62 74 VAL A N 1
ATOM 588 C CA . VAL A 1 74 ? -1.353 -4.336 -14.552 1.00 96.62 74 VAL A CA 1
ATOM 589 C C . VAL A 1 74 ? -1.566 -4.108 -13.049 1.00 96.62 74 VAL A C 1
ATOM 591 O O . VAL A 1 74 ? -2.472 -4.735 -12.492 1.00 96.62 74 VAL A O 1
ATOM 594 N N . PRO A 1 75 ? -0.759 -3.274 -12.363 1.00 94.44 75 PRO A N 1
ATOM 595 C CA . PRO A 1 75 ? -0.870 -3.108 -10.909 1.00 94.44 75 PRO A CA 1
ATOM 596 C C . PRO A 1 75 ? -2.238 -2.587 -10.446 1.00 94.44 75 PRO A C 1
ATOM 598 O O . PRO A 1 75 ? -2.763 -3.049 -9.439 1.00 94.44 75 PRO A O 1
ATOM 601 N N . PHE A 1 76 ? -2.822 -1.650 -11.196 1.00 95.56 76 PHE A N 1
ATOM 602 C CA . PHE A 1 76 ? -4.156 -1.091 -10.969 1.00 95.56 76 PHE A CA 1
ATOM 603 C C . PHE A 1 76 ? -4.742 -0.558 -12.288 1.00 95.56 76 PHE A C 1
ATOM 605 O O . PHE A 1 76 ? -3.983 -0.363 -13.240 1.00 95.56 76 PHE A O 1
ATOM 612 N N . PRO A 1 77 ? -6.065 -0.316 -12.388 1.00 93.62 77 PRO A N 1
ATOM 613 C CA . PRO A 1 77 ? -6.708 0.015 -13.666 1.00 93.62 77 PRO A CA 1
ATOM 614 C C . PRO A 1 77 ? -6.196 1.295 -14.342 1.00 93.62 77 PRO A C 1
ATOM 616 O O . PRO A 1 77 ? -6.183 1.376 -15.563 1.00 93.62 77 PRO A O 1
ATOM 619 N N . GLN A 1 78 ? -5.765 2.286 -13.560 1.00 95.38 78 GLN A N 1
ATOM 620 C CA . GLN A 1 78 ? -5.244 3.570 -14.043 1.00 95.38 78 GLN A CA 1
ATOM 621 C C . GLN A 1 78 ? -3.705 3.602 -14.110 1.00 95.38 78 GLN A C 1
ATOM 623 O O . GLN A 1 78 ? -3.112 4.682 -14.067 1.00 95.38 78 GLN A O 1
ATOM 628 N N . ALA A 1 79 ? -3.044 2.439 -14.142 1.00 95.62 79 ALA A N 1
ATOM 629 C CA . ALA A 1 79 ? -1.588 2.357 -14.190 1.00 95.62 79 ALA A CA 1
ATOM 630 C C . ALA A 1 79 ? -1.024 3.045 -15.442 1.00 95.62 79 ALA A C 1
ATOM 632 O O . ALA A 1 79 ? -1.585 2.944 -16.534 1.00 95.62 79 ALA A O 1
ATOM 633 N N . VAL A 1 80 ? 0.107 3.735 -15.273 1.00 96.00 80 VAL A N 1
ATOM 634 C CA . VAL A 1 80 ? 0.803 4.451 -16.346 1.00 96.00 80 VAL A CA 1
ATOM 635 C C . VAL A 1 80 ? 2.261 3.974 -16.412 1.00 96.00 80 VAL A C 1
ATOM 637 O O . VAL A 1 80 ? 2.949 4.048 -15.391 1.00 96.00 80 VAL A O 1
ATOM 640 N N . PRO A 1 81 ? 2.744 3.504 -17.577 1.00 94.56 81 PRO A N 1
ATOM 641 C CA . PRO A 1 81 ? 1.966 3.201 -18.779 1.00 94.56 81 PRO A CA 1
ATOM 642 C C . PRO A 1 81 ? 1.007 2.023 -18.535 1.00 94.56 81 PRO A C 1
ATOM 644 O O . PRO A 1 81 ? 1.270 1.154 -17.699 1.00 94.56 81 PRO A O 1
ATOM 647 N N . ASN A 1 82 ? -0.099 1.967 -19.283 1.00 95.06 82 ASN A N 1
ATOM 648 C CA . ASN A 1 82 ? -1.055 0.856 -19.204 1.00 95.06 82 ASN A CA 1
ATOM 649 C C . ASN A 1 82 ? -0.550 -0.364 -20.002 1.00 95.06 82 ASN A C 1
ATOM 651 O O . ASN A 1 82 ? -1.190 -0.843 -20.938 1.00 95.06 82 ASN A O 1
ATOM 655 N N . VAL A 1 83 ? 0.645 -0.838 -19.649 1.00 96.62 83 VAL A N 1
ATOM 656 C CA . VAL A 1 83 ? 1.300 -2.003 -20.248 1.00 96.62 83 VAL A CA 1
ATOM 657 C C . VAL A 1 83 ? 1.466 -3.069 -19.166 1.00 96.62 83 VAL A C 1
ATOM 659 O O . VAL A 1 83 ? 2.046 -2.788 -18.109 1.00 96.62 83 VAL A O 1
ATOM 662 N N . PRO A 1 84 ? 0.963 -4.296 -19.385 1.00 97.50 84 PRO A N 1
ATOM 663 C CA . PRO A 1 84 ? 1.055 -5.344 -18.389 1.00 97.50 84 PRO A CA 1
ATOM 664 C C . PRO A 1 84 ? 2.476 -5.876 -18.252 1.00 97.50 84 PRO A C 1
ATOM 666 O O . PRO A 1 84 ? 3.320 -5.731 -19.134 1.00 97.50 84 PRO A O 1
ATOM 669 N N . VAL A 1 85 ? 2.704 -6.566 -17.144 1.00 97.62 85 VAL A N 1
ATOM 670 C CA . VAL A 1 85 ? 3.918 -7.328 -16.878 1.00 97.62 85 VAL A CA 1
ATOM 671 C C . VAL A 1 85 ? 3.554 -8.793 -16.665 1.00 97.62 85 VAL A C 1
ATOM 673 O O . VAL A 1 85 ? 2.494 -9.097 -16.108 1.00 97.62 85 VAL A O 1
ATOM 676 N N . ILE A 1 86 ? 4.409 -9.714 -17.107 1.00 98.25 86 ILE A N 1
ATOM 677 C CA . ILE A 1 86 ? 4.298 -11.136 -16.780 1.00 98.25 86 ILE A CA 1
ATOM 678 C C . ILE A 1 86 ? 5.202 -11.445 -15.588 1.00 98.25 86 ILE A C 1
ATOM 680 O O . ILE A 1 86 ? 6.424 -11.403 -15.680 1.00 98.25 86 ILE A O 1
ATOM 684 N N . ASP A 1 87 ? 4.589 -11.844 -14.479 1.00 97.50 87 ASP A N 1
ATOM 685 C CA . ASP A 1 87 ? 5.265 -12.435 -13.332 1.00 97.50 87 ASP A CA 1
ATOM 686 C C . ASP A 1 87 ? 5.882 -13.782 -13.725 1.00 97.50 87 ASP A C 1
ATOM 688 O O . ASP A 1 87 ? 5.211 -14.821 -13.785 1.00 97.50 87 ASP A O 1
ATOM 692 N N . GLN A 1 88 ? 7.181 -13.749 -14.014 1.00 95.88 88 GLN A N 1
ATOM 693 C CA . GLN A 1 88 ? 7.931 -14.908 -14.482 1.00 95.88 88 GLN A CA 1
ATOM 694 C C . GLN A 1 88 ? 7.923 -16.047 -13.458 1.00 95.88 88 GLN A C 1
ATOM 696 O O . GLN A 1 88 ? 7.774 -17.205 -13.848 1.00 95.88 88 GLN A O 1
ATOM 701 N N . LYS A 1 89 ? 7.975 -15.735 -12.155 1.00 96.06 89 LYS A N 1
ATOM 702 C CA . LYS A 1 89 ? 8.020 -16.734 -11.071 1.00 96.06 89 LYS A CA 1
ATOM 703 C C . LYS A 1 89 ? 6.748 -17.575 -11.006 1.00 96.06 89 LYS A C 1
ATOM 705 O O . LYS A 1 89 ? 6.802 -18.748 -10.657 1.00 96.06 89 LYS A O 1
ATOM 710 N N . ASN A 1 90 ? 5.609 -16.997 -11.385 1.00 96.81 90 ASN A N 1
ATOM 711 C CA . ASN A 1 90 ? 4.306 -17.657 -11.294 1.00 96.81 90 ASN A CA 1
ATOM 712 C C . ASN A 1 90 ? 3.670 -17.989 -12.658 1.00 96.81 90 ASN A C 1
ATOM 714 O O . ASN A 1 90 ? 2.588 -18.582 -12.727 1.00 96.81 90 ASN A O 1
ATOM 718 N N . CYS A 1 91 ? 4.315 -17.634 -13.772 1.00 97.69 91 CYS A N 1
ATOM 719 C CA . CYS A 1 91 ? 3.805 -17.914 -15.110 1.00 97.69 91 CYS A CA 1
ATOM 720 C C . CYS A 1 91 ? 3.923 -19.406 -15.474 1.00 97.69 91 CYS A C 1
ATOM 722 O O . CYS A 1 91 ? 5.005 -19.993 -15.466 1.00 97.69 91 CYS A O 1
ATOM 724 N N . LEU A 1 92 ? 2.809 -20.030 -15.872 1.00 96.69 92 LEU A N 1
ATOM 725 C CA . LEU A 1 92 ? 2.779 -21.448 -16.263 1.00 96.69 92 LEU A CA 1
ATOM 726 C C . LEU A 1 92 ? 3.531 -21.744 -17.572 1.00 96.69 92 LEU A C 1
ATOM 728 O O . LEU A 1 92 ? 3.969 -22.877 -17.771 1.00 96.69 92 LEU A O 1
ATOM 732 N N . TYR A 1 93 ? 3.674 -20.764 -18.471 1.00 96.38 93 TYR A N 1
ATOM 733 C CA . TYR A 1 93 ? 4.493 -20.950 -19.672 1.00 96.38 93 TYR A CA 1
ATOM 734 C C . TYR A 1 93 ? 5.981 -20.917 -19.334 1.00 96.38 93 TYR A C 1
ATOM 736 O O . TYR A 1 93 ? 6.698 -21.838 -19.704 1.00 96.38 93 TYR A O 1
ATOM 744 N N . ILE A 1 94 ? 6.431 -19.905 -18.589 1.00 96.06 94 ILE A N 1
ATOM 745 C CA . ILE A 1 94 ? 7.852 -19.741 -18.258 1.00 96.06 94 ILE A CA 1
ATOM 746 C C . ILE A 1 94 ? 8.366 -20.940 -17.460 1.00 96.06 94 ILE A C 1
ATOM 748 O O . ILE A 1 94 ? 9.350 -21.552 -17.858 1.00 96.06 94 ILE A O 1
ATOM 752 N N . ASN A 1 95 ? 7.637 -21.353 -16.420 1.00 94.88 95 ASN A N 1
ATOM 753 C CA . ASN A 1 95 ? 8.113 -22.399 -15.512 1.00 94.88 95 ASN A CA 1
ATOM 754 C C . ASN A 1 95 ? 7.828 -23.830 -15.981 1.00 94.88 95 ASN A C 1
ATOM 756 O O . ASN A 1 95 ? 8.516 -24.757 -15.568 1.00 94.88 95 ASN A O 1
ATOM 760 N N . LYS A 1 96 ? 6.767 -24.047 -16.772 1.00 94.44 96 LYS A N 1
ATOM 761 C CA . LYS A 1 96 ? 6.296 -25.406 -17.114 1.00 94.44 96 LYS A CA 1
ATOM 762 C C . LYS A 1 96 ? 6.055 -25.633 -18.603 1.00 94.44 96 LYS A C 1
ATOM 764 O O . LYS A 1 96 ? 5.708 -26.748 -18.968 1.00 94.44 96 LYS A O 1
ATOM 769 N N . LYS A 1 97 ? 6.154 -24.601 -19.449 1.00 93.50 97 LYS A N 1
ATOM 770 C CA . LYS A 1 97 ? 5.843 -24.643 -20.893 1.00 93.50 97 LYS A CA 1
ATOM 771 C C . LYS A 1 97 ? 4.446 -25.211 -21.217 1.00 93.50 97 LYS A C 1
ATOM 773 O O . LYS A 1 97 ? 4.221 -25.751 -22.290 1.00 93.50 97 LYS A O 1
ATOM 778 N N . LYS A 1 98 ? 3.479 -25.060 -20.296 1.00 92.19 98 LYS A N 1
ATOM 779 C CA . LYS A 1 98 ? 2.126 -25.668 -20.380 1.00 92.19 98 LYS A CA 1
ATOM 780 C C . LYS A 1 98 ? 0.992 -24.707 -20.759 1.00 92.19 98 LYS A C 1
ATOM 782 O O . LYS A 1 98 ? -0.152 -25.127 -20.879 1.00 92.19 98 LYS A O 1
ATOM 787 N N . CYS A 1 99 ? 1.262 -23.412 -20.899 1.00 96.00 99 CYS A N 1
ATOM 788 C CA . CYS A 1 99 ? 0.250 -22.383 -21.165 1.00 96.00 99 CYS A CA 1
ATOM 789 C C . CYS A 1 99 ? 0.723 -21.466 -22.295 1.00 96.00 99 CYS A C 1
ATOM 791 O O . CYS A 1 99 ? 1.906 -21.355 -22.524 1.00 96.00 99 CYS A O 1
ATOM 793 N N . GLY A 1 100 ? -0.165 -20.767 -22.985 1.00 94.50 100 GLY A N 1
ATOM 794 C CA . GLY A 1 100 ? 0.228 -19.736 -23.957 1.00 94.50 100 GLY A CA 1
ATOM 795 C C . GLY A 1 100 ? -0.925 -18.813 -24.317 1.00 94.50 100 GLY A C 1
ATOM 796 O O . GLY A 1 100 ? -0.888 -18.136 -25.339 1.00 94.50 100 GLY A O 1
ATOM 797 N N . ILE A 1 101 ? -1.985 -18.829 -23.501 1.00 97.38 101 ILE A N 1
ATOM 798 C CA . ILE A 1 101 ? -3.260 -18.211 -23.854 1.00 97.38 101 ILE A CA 1
ATOM 799 C C . ILE A 1 101 ? -3.115 -16.704 -24.045 1.00 97.38 101 ILE A C 1
ATOM 801 O O . ILE A 1 101 ? -3.669 -16.180 -24.997 1.00 97.38 101 ILE A O 1
ATOM 805 N N . CYS A 1 102 ? -2.313 -16.026 -23.213 1.00 97.19 102 CYS A N 1
ATOM 806 C CA . CYS A 1 102 ? -2.083 -14.587 -23.325 1.00 97.19 102 CYS A CA 1
ATOM 807 C C . CYS A 1 102 ? -1.468 -14.194 -24.673 1.00 97.19 102 CYS A C 1
ATOM 809 O O . CYS A 1 102 ? -1.900 -13.195 -25.236 1.00 97.19 102 CYS A O 1
ATOM 811 N N . LYS A 1 103 ? -0.527 -14.989 -25.204 1.00 97.38 103 LYS A N 1
ATOM 812 C CA . LYS A 1 103 ? 0.061 -14.766 -26.531 1.00 97.38 103 LYS A CA 1
ATOM 813 C C . LYS A 1 103 ? -0.953 -15.047 -27.641 1.00 97.38 103 LYS A C 1
ATOM 815 O O . LYS A 1 103 ? -1.120 -14.217 -28.518 1.00 97.38 103 LYS A O 1
ATOM 820 N N . LYS A 1 104 ? -1.698 -16.157 -27.547 1.00 96.88 104 LYS A N 1
ATOM 821 C CA . LYS A 1 104 ? -2.722 -16.544 -28.540 1.00 96.88 104 LYS A CA 1
ATOM 822 C C . LYS A 1 104 ? -3.869 -15.537 -28.680 1.00 96.88 104 LYS A C 1
ATOM 824 O O . LYS A 1 104 ? -4.409 -15.394 -29.765 1.00 96.88 104 LYS A O 1
ATOM 829 N N . VAL A 1 105 ? -4.280 -14.892 -27.587 1.00 97.38 105 VAL A N 1
ATOM 830 C CA . VAL A 1 105 ? -5.417 -13.950 -27.580 1.00 97.38 105 VAL A CA 1
ATOM 831 C C . VAL A 1 105 ? -4.998 -12.488 -27.734 1.00 97.38 105 VAL A C 1
ATOM 833 O O . VAL A 1 105 ? -5.859 -11.616 -27.668 1.00 97.38 105 VAL A O 1
ATOM 836 N N . CYS A 1 106 ? -3.699 -12.194 -27.853 1.00 97.56 106 CYS A N 1
ATOM 837 C CA . CYS A 1 106 ? -3.214 -10.829 -28.020 1.00 97.56 106 CYS A CA 1
ATOM 838 C C . CYS A 1 106 ? -3.318 -10.431 -29.500 1.00 97.56 106 CYS A C 1
ATOM 840 O O . CYS A 1 106 ? -2.538 -10.946 -30.299 1.00 97.56 106 CYS A O 1
ATOM 842 N N . PRO A 1 107 ? -4.221 -9.509 -29.880 1.00 95.31 107 PRO A N 1
ATOM 843 C CA . PRO A 1 107 ? -4.396 -9.136 -31.285 1.00 95.31 107 PRO A CA 1
ATOM 844 C C . PRO A 1 107 ? -3.221 -8.319 -31.847 1.00 95.31 107 PRO A C 1
ATOM 846 O O . PRO A 1 107 ? -3.085 -8.210 -33.056 1.00 95.31 107 PRO A O 1
ATOM 849 N N . PHE A 1 108 ? -2.374 -7.760 -30.977 1.00 96.81 108 PHE A N 1
ATOM 850 C CA . PHE A 1 108 ? -1.210 -6.947 -31.351 1.00 96.81 108 PHE A CA 1
ATOM 851 C C . PHE A 1 108 ? 0.108 -7.723 -31.307 1.00 96.81 108 PHE A C 1
ATOM 853 O O . PHE A 1 108 ? 1.171 -7.132 -31.466 1.00 96.81 108 PHE A O 1
ATOM 860 N N . GLU A 1 109 ? 0.053 -9.025 -31.002 1.00 96.88 109 GLU A N 1
ATOM 861 C CA . GLU A 1 109 ? 1.236 -9.890 -30.905 1.00 96.88 109 GLU A CA 1
ATOM 862 C C . GLU A 1 109 ? 2.338 -9.331 -29.982 1.00 96.88 109 GLU A C 1
ATOM 864 O O . GLU A 1 109 ? 3.527 -9.579 -30.166 1.00 96.88 109 GLU A O 1
ATOM 869 N N . ALA A 1 110 ? 1.935 -8.584 -28.950 1.00 97.94 110 ALA A N 1
ATOM 870 C CA . ALA A 1 110 ? 2.852 -7.892 -28.050 1.00 97.94 110 ALA A CA 1
ATOM 871 C C . ALA A 1 110 ? 3.512 -8.822 -27.017 1.00 97.94 110 ALA A C 1
ATOM 873 O O . ALA A 1 110 ? 4.425 -8.404 -26.321 1.00 97.94 110 ALA A O 1
ATOM 874 N N . ILE A 1 111 ? 3.052 -10.068 -26.856 1.00 98.00 111 ILE A N 1
ATOM 875 C CA . ILE A 1 111 ? 3.603 -10.987 -25.848 1.00 98.00 111 ILE A CA 1
ATOM 876 C C . ILE A 1 111 ? 4.878 -11.655 -26.369 1.00 98.00 111 ILE A C 1
ATOM 878 O O . ILE A 1 111 ? 4.824 -12.516 -27.257 1.00 98.00 111 ILE A O 1
ATOM 882 N N . ASP A 1 112 ? 5.997 -11.342 -25.724 1.00 97.38 112 ASP A N 1
ATOM 883 C CA . ASP A 1 112 ? 7.303 -11.922 -26.012 1.00 97.38 112 ASP A CA 1
ATOM 884 C C . ASP A 1 112 ? 7.884 -12.609 -24.770 1.00 97.38 112 ASP A C 1
ATOM 886 O O . ASP A 1 112 ? 8.369 -11.973 -23.842 1.00 97.38 112 ASP A O 1
ATOM 890 N N . PHE A 1 113 ? 7.841 -13.941 -24.755 1.00 96.94 113 PHE A N 1
ATOM 891 C CA . PHE A 1 113 ? 8.370 -14.738 -23.648 1.00 96.94 113 PHE A CA 1
ATOM 892 C C . PHE A 1 113 ? 9.897 -14.877 -23.655 1.00 96.94 113 PHE A C 1
ATOM 894 O O . PHE A 1 113 ? 10.437 -15.452 -22.711 1.00 96.94 113 PHE A O 1
ATOM 901 N N . GLU A 1 114 ? 10.565 -14.432 -24.717 1.00 95.94 114 GLU A N 1
ATOM 902 C CA . GLU A 1 114 ? 12.020 -14.498 -24.870 1.00 95.94 114 GLU A CA 1
ATOM 903 C C . GLU A 1 114 ? 12.690 -13.148 -24.595 1.00 95.94 114 GLU A C 1
ATOM 905 O O . GLU A 1 114 ? 13.921 -13.081 -24.561 1.00 95.94 114 GLU A O 1
ATOM 910 N N . GLN A 1 115 ? 11.896 -12.101 -24.333 1.00 97.44 115 GLN A N 1
ATOM 911 C CA . GLN A 1 115 ? 12.387 -10.789 -23.931 1.00 97.44 115 GLN A CA 1
ATOM 912 C C . GLN A 1 115 ? 13.325 -10.921 -22.723 1.00 97.44 115 GLN A C 1
ATOM 914 O O . GLN A 1 115 ? 13.006 -11.574 -21.725 1.00 97.44 115 GLN A O 1
ATOM 919 N N . LYS A 1 116 ? 14.488 -10.274 -22.818 1.00 96.56 116 LYS A N 1
ATOM 920 C CA . LYS A 1 116 ? 15.509 -10.226 -21.768 1.00 96.56 116 LYS A CA 1
ATOM 921 C C . LYS A 1 116 ? 15.587 -8.834 -21.162 1.00 96.56 116 LYS A C 1
ATOM 923 O O . LYS A 1 116 ? 15.129 -7.865 -21.765 1.00 96.56 116 LYS A O 1
ATOM 928 N N . ASP A 1 117 ? 16.164 -8.764 -19.969 1.00 97.19 117 ASP A N 1
ATOM 929 C 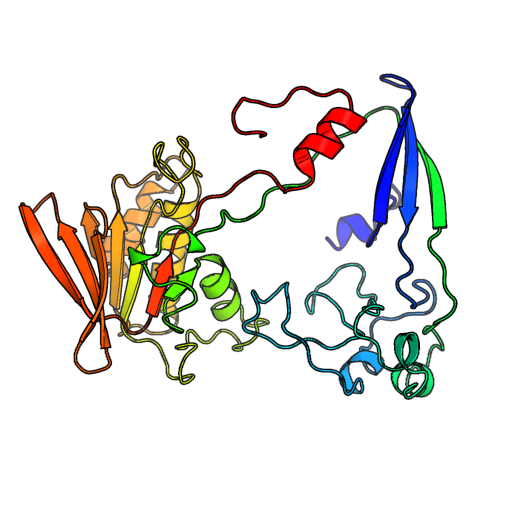CA . ASP A 1 117 ? 16.529 -7.492 -19.361 1.00 97.19 117 ASP A CA 1
ATOM 930 C C . ASP A 1 117 ? 17.487 -6.730 -20.286 1.00 97.19 117 ASP A C 1
ATOM 932 O O . ASP A 1 117 ? 18.354 -7.322 -20.935 1.00 97.19 117 ASP A O 1
ATOM 936 N N . GLU A 1 118 ? 17.340 -5.412 -20.312 1.00 97.44 118 GLU A N 1
ATOM 937 C CA . GLU A 1 118 ? 18.178 -4.497 -21.081 1.00 97.44 118 GLU A CA 1
ATOM 938 C C . GLU A 1 118 ? 18.902 -3.559 -20.111 1.00 97.44 118 GLU A C 1
ATOM 940 O O . GLU A 1 118 ? 18.281 -3.001 -19.205 1.00 97.44 118 GLU A O 1
ATOM 945 N N . ILE A 1 119 ? 20.208 -3.368 -20.303 1.00 98.19 119 ILE A N 1
ATOM 946 C CA . ILE A 1 119 ? 20.973 -2.352 -19.576 1.00 98.19 119 ILE A CA 1
ATOM 947 C C . ILE A 1 119 ? 21.129 -1.137 -20.476 1.00 98.19 119 ILE A C 1
ATOM 949 O O . ILE A 1 119 ? 21.740 -1.223 -21.541 1.00 98.19 119 ILE A O 1
ATOM 953 N N . VAL A 1 120 ? 20.596 -0.006 -20.025 1.00 97.25 120 VAL A N 1
ATOM 954 C CA . VAL A 1 120 ? 20.740 1.286 -20.695 1.00 97.25 120 VAL A CA 1
ATOM 955 C C . VAL A 1 120 ? 21.682 2.151 -19.877 1.00 97.25 120 VAL A C 1
ATOM 957 O O . VAL A 1 120 ? 21.577 2.223 -18.655 1.00 97.25 120 VAL A O 1
ATOM 960 N N . GLU A 1 121 ? 22.612 2.807 -20.555 1.00 97.88 121 GLU A N 1
ATOM 961 C CA . GLU A 1 121 ? 23.579 3.700 -19.938 1.00 97.88 121 GLU A CA 1
ATOM 962 C C . GLU A 1 121 ? 23.271 5.140 -20.344 1.00 97.88 121 GLU A C 1
ATOM 964 O O . GLU A 1 121 ? 23.260 5.470 -21.530 1.00 97.88 121 GLU A O 1
ATOM 969 N N . GLU A 1 122 ? 23.005 5.998 -19.362 1.00 97.25 122 GLU A N 1
ATOM 970 C CA . GLU A 1 122 ? 22.648 7.400 -19.588 1.00 97.25 122 GLU A CA 1
ATOM 971 C C . GLU A 1 122 ? 23.488 8.329 -18.700 1.00 97.25 122 GLU A C 1
ATOM 973 O O . GLU A 1 122 ? 24.005 7.933 -17.650 1.00 97.25 122 GLU A O 1
ATOM 978 N N . LYS A 1 123 ? 23.662 9.576 -19.152 1.00 97.94 123 LYS A N 1
ATOM 979 C CA . LYS A 1 123 ? 24.420 10.604 -18.431 1.00 97.94 123 LYS A CA 1
ATOM 980 C C . LYS A 1 123 ? 23.480 11.625 -17.810 1.00 97.94 123 LYS A C 1
ATOM 982 O O . LYS A 1 123 ? 22.568 12.100 -18.481 1.00 97.94 123 LYS A O 1
ATOM 987 N N . PHE A 1 124 ? 23.751 12.010 -16.566 1.00 97.94 124 PHE A N 1
ATOM 988 C CA . PHE A 1 124 ? 22.926 12.956 -15.814 1.00 97.94 124 PHE A CA 1
ATOM 989 C C . PHE A 1 124 ? 23.783 14.002 -15.100 1.00 97.94 124 PHE A C 1
ATOM 991 O O . PHE A 1 124 ? 24.872 13.709 -14.615 1.00 97.94 124 PHE A O 1
ATOM 998 N N . GLY A 1 125 ? 23.278 15.234 -14.999 1.00 98.31 125 GLY A N 1
ATOM 999 C CA . GLY A 1 125 ? 23.932 16.287 -14.214 1.00 98.31 125 GLY A CA 1
ATOM 1000 C C . GLY A 1 125 ? 23.625 16.203 -12.715 1.00 98.31 125 GLY A C 1
ATOM 1001 O O . GLY A 1 125 ? 24.460 16.557 -11.886 1.00 98.31 125 GLY A O 1
ATOM 1002 N N . ALA A 1 126 ? 22.439 15.708 -12.361 1.00 98.06 126 ALA A N 1
ATOM 1003 C CA . ALA A 1 126 ? 21.956 15.609 -10.989 1.00 98.06 126 ALA A CA 1
ATOM 1004 C C . ALA A 1 126 ? 21.078 14.365 -10.810 1.00 98.06 126 ALA A C 1
ATOM 1006 O O . ALA A 1 126 ? 20.495 13.866 -11.773 1.00 98.06 126 ALA A O 1
ATOM 1007 N N . ILE A 1 127 ? 20.974 13.893 -9.566 1.00 97.94 127 ILE A N 1
ATOM 1008 C CA . ILE A 1 127 ? 20.142 12.756 -9.163 1.00 97.94 127 ILE A CA 1
ATOM 1009 C C . ILE A 1 127 ? 19.236 13.218 -8.021 1.00 97.94 127 ILE A C 1
ATOM 1011 O O . ILE A 1 127 ? 19.699 13.852 -7.075 1.00 97.94 127 ILE A O 1
ATOM 1015 N N . ILE A 1 128 ? 17.947 12.893 -8.111 1.00 97.69 128 ILE A N 1
ATOM 1016 C CA . ILE A 1 128 ? 16.957 13.149 -7.061 1.00 97.69 128 ILE A CA 1
ATOM 1017 C C . ILE A 1 128 ? 16.456 11.797 -6.561 1.00 97.69 128 ILE A C 1
ATOM 1019 O O . ILE A 1 128 ? 15.960 10.989 -7.346 1.00 97.69 128 ILE A O 1
ATOM 1023 N N . VAL A 1 129 ? 16.566 11.553 -5.255 1.00 96.50 129 VAL A N 1
ATOM 1024 C CA . VAL A 1 129 ? 16.100 10.312 -4.626 1.00 96.50 129 VAL A CA 1
ATOM 1025 C C . VAL A 1 129 ? 14.698 10.523 -4.067 1.00 96.50 129 VAL A C 1
ATOM 1027 O O . VAL A 1 129 ? 14.488 11.344 -3.180 1.00 96.50 129 VAL A O 1
ATOM 1030 N N . ALA A 1 130 ? 13.733 9.775 -4.599 1.00 96.81 130 ALA A N 1
ATOM 1031 C CA . ALA A 1 130 ? 12.325 9.852 -4.208 1.00 96.81 130 ALA A CA 1
ATOM 1032 C C . ALA A 1 130 ? 11.676 8.455 -4.148 1.00 96.81 130 ALA A C 1
ATOM 1034 O O . ALA A 1 130 ? 10.556 8.252 -4.610 1.00 96.81 130 ALA A O 1
ATOM 1035 N N . THR A 1 131 ? 12.392 7.466 -3.602 1.00 95.25 131 THR A N 1
ATOM 1036 C CA . THR A 1 131 ? 11.958 6.053 -3.558 1.00 95.25 131 THR A CA 1
ATOM 1037 C C . THR A 1 131 ? 10.873 5.763 -2.517 1.00 95.25 131 THR A C 1
ATOM 1039 O O . THR A 1 131 ? 10.269 4.690 -2.538 1.00 95.25 131 THR A O 1
ATOM 1042 N N . GLY A 1 132 ? 10.560 6.731 -1.653 1.00 95.62 132 GLY A N 1
ATOM 1043 C CA . GLY A 1 132 ? 9.433 6.671 -0.727 1.00 95.62 132 GLY A CA 1
ATOM 1044 C C . GLY A 1 132 ? 9.710 5.820 0.512 1.00 95.62 132 GLY A C 1
ATOM 1045 O O . GLY A 1 132 ? 10.800 5.846 1.071 1.00 95.62 132 GLY A O 1
ATOM 1046 N N . PHE A 1 133 ? 8.692 5.096 0.971 1.00 95.75 133 PHE A N 1
ATOM 1047 C CA . PHE A 1 133 ? 8.695 4.359 2.236 1.00 95.75 133 PHE A CA 1
ATOM 1048 C C . PHE A 1 133 ? 7.979 3.009 2.089 1.00 95.75 133 PHE A C 1
ATOM 1050 O O . PHE A 1 133 ? 7.337 2.735 1.073 1.00 95.75 133 PHE A O 1
ATOM 1057 N N . THR A 1 134 ? 8.048 2.179 3.127 1.00 95.44 134 THR A N 1
ATOM 1058 C CA . THR A 1 134 ? 7.199 0.993 3.292 1.00 95.44 134 THR A CA 1
ATOM 1059 C C . THR A 1 134 ? 6.581 0.947 4.693 1.00 95.44 134 THR A C 1
ATOM 1061 O O . THR A 1 134 ? 6.847 1.802 5.539 1.00 95.44 134 THR A O 1
ATOM 1064 N N . MET A 1 135 ? 5.718 -0.037 4.935 1.00 94.06 135 MET A N 1
ATOM 1065 C CA . MET A 1 135 ? 5.082 -0.253 6.234 1.00 94.06 135 MET A CA 1
ATOM 1066 C C . MET A 1 135 ? 5.985 -1.084 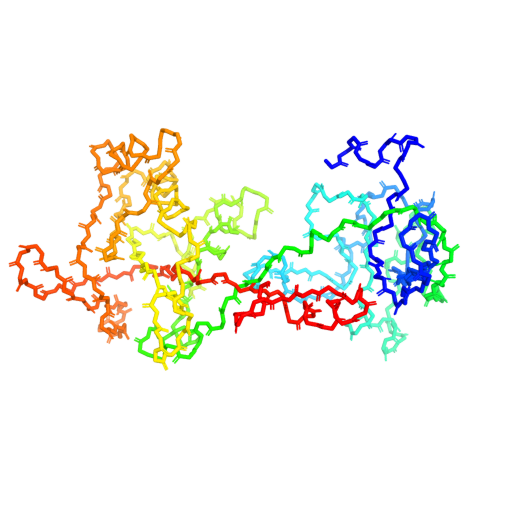7.147 1.00 94.06 135 MET A C 1
ATOM 1068 O O . MET A 1 135 ? 6.578 -2.071 6.715 1.00 94.06 135 MET A O 1
ATOM 1072 N N . PHE A 1 136 ? 6.024 -0.722 8.426 1.00 94.75 136 PHE A N 1
ATOM 1073 C CA . PHE A 1 136 ? 6.658 -1.517 9.472 1.00 94.75 136 PHE A CA 1
ATOM 1074 C C . PHE A 1 136 ? 6.011 -2.905 9.611 1.00 94.75 136 PHE A C 1
ATOM 1076 O O . PHE A 1 136 ? 4.787 -3.057 9.475 1.00 94.75 136 PHE A O 1
ATOM 1083 N N . ASP A 1 137 ? 6.823 -3.912 9.940 1.00 94.00 137 ASP A N 1
ATOM 1084 C CA . ASP A 1 137 ? 6.324 -5.248 10.257 1.00 94.00 137 ASP A CA 1
ATOM 1085 C C . ASP A 1 137 ? 5.676 -5.270 11.647 1.00 94.00 137 ASP A C 1
ATOM 1087 O O . ASP A 1 137 ? 6.302 -5.450 12.685 1.00 94.00 137 ASP A O 1
ATOM 1091 N N . HIS A 1 138 ? 4.366 -5.081 11.652 1.00 93.19 138 HIS A N 1
ATOM 1092 C CA . HIS A 1 138 ? 3.526 -5.039 12.841 1.00 93.19 138 HIS A CA 1
ATOM 1093 C C . HIS A 1 138 ? 3.177 -6.436 13.373 1.00 93.19 138 HIS A C 1
ATOM 1095 O O . HIS A 1 138 ? 2.522 -6.526 14.411 1.00 93.19 138 HIS A O 1
ATOM 1101 N N . SER A 1 139 ? 3.604 -7.518 12.708 1.00 93.94 139 SER A N 1
ATOM 1102 C CA . SER A 1 139 ? 3.379 -8.885 13.196 1.00 93.94 139 SER A CA 1
ATOM 1103 C C . SER A 1 139 ? 4.105 -9.172 14.514 1.00 93.94 139 SER A C 1
ATOM 1105 O O . SER A 1 139 ? 3.667 -10.031 15.279 1.00 93.94 139 SER A O 1
ATOM 1107 N N . ILE A 1 140 ? 5.143 -8.389 14.836 1.00 94.69 140 ILE A N 1
ATOM 1108 C CA . ILE A 1 140 ? 5.872 -8.474 16.107 1.00 94.69 140 ILE A CA 1
ATOM 1109 C C . ILE A 1 140 ? 4.997 -8.144 17.326 1.00 94.69 140 ILE A C 1
ATOM 1111 O O . ILE A 1 140 ? 5.297 -8.571 18.441 1.00 94.69 140 ILE A O 1
ATOM 1115 N N . TYR A 1 141 ? 3.906 -7.393 17.129 1.00 95.81 141 TYR A N 1
ATOM 1116 C CA . TYR A 1 141 ? 2.929 -7.074 18.169 1.00 95.81 141 TYR A CA 1
ATOM 1117 C C . TYR A 1 141 ? 1.933 -8.227 18.302 1.00 95.81 141 TYR A C 1
ATOM 1119 O O . TYR A 1 141 ? 0.754 -8.114 17.949 1.00 95.81 141 TYR A O 1
ATOM 1127 N N . GLY A 1 142 ? 2.420 -9.369 18.793 1.00 95.50 142 GLY A N 1
ATOM 1128 C CA . GLY A 1 142 ? 1.629 -10.592 18.945 1.00 95.50 142 GLY A CA 1
ATOM 1129 C C . GLY A 1 142 ? 0.366 -10.393 19.791 1.00 95.50 142 GLY A C 1
ATOM 1130 O O . GLY A 1 142 ? -0.651 -11.044 19.544 1.00 95.50 142 GLY A O 1
ATOM 1131 N N . GLU A 1 143 ? 0.379 -9.439 20.726 1.00 96.75 143 GLU A N 1
ATOM 1132 C CA . GLU A 1 143 ? -0.788 -9.052 21.520 1.00 96.75 143 GLU A CA 1
ATOM 1133 C C . GLU A 1 143 ? -1.938 -8.468 20.688 1.00 96.75 143 GLU A C 1
ATOM 1135 O O . GLU A 1 143 ? -3.085 -8.510 21.131 1.00 96.75 143 GLU A O 1
ATOM 1140 N N . TYR A 1 144 ? -1.668 -7.948 19.487 1.00 97.75 144 TYR A N 1
ATOM 1141 C CA . TYR A 1 144 ? -2.689 -7.455 18.559 1.00 97.75 144 TYR A CA 1
ATOM 1142 C C . TYR A 1 144 ? -3.202 -8.554 17.625 1.00 97.75 144 TYR A C 1
ATOM 1144 O O . TYR A 1 144 ? -4.247 -8.401 16.997 1.00 97.75 144 TYR A O 1
ATOM 1152 N N . GLY A 1 145 ? -2.531 -9.706 17.570 1.00 96.56 145 GLY A N 1
ATOM 1153 C CA . GLY A 1 145 ? -3.024 -10.885 16.863 1.00 96.56 145 GLY A CA 1
ATOM 1154 C C . GLY A 1 145 ? -3.161 -10.706 15.349 1.00 96.56 145 GLY A C 1
ATOM 1155 O O . GLY A 1 145 ? -3.970 -11.404 14.734 1.00 96.56 145 GLY A O 1
ATOM 1156 N N . TYR A 1 146 ? -2.386 -9.804 14.739 1.00 95.69 146 TYR A N 1
ATOM 1157 C CA . TYR A 1 146 ? -2.276 -9.723 13.282 1.00 95.69 146 TYR A CA 1
ATOM 1158 C C . TYR A 1 146 ? -1.779 -11.062 12.711 1.00 95.69 146 TYR A C 1
ATOM 1160 O O . TYR A 1 146 ? -0.961 -11.746 13.323 1.00 95.69 146 TYR A O 1
ATOM 1168 N N . GLY A 1 147 ? -2.331 -11.495 11.576 1.00 92.31 147 GLY A N 1
ATOM 1169 C CA . GLY A 1 147 ? -2.072 -12.820 10.991 1.00 92.31 147 GLY A CA 1
ATOM 1170 C C . GLY A 1 147 ? -2.805 -13.981 11.683 1.00 92.31 147 GLY A C 1
ATOM 1171 O O . GLY A 1 147 ? -3.217 -14.924 11.012 1.00 92.31 147 GLY A O 1
ATOM 1172 N N . LYS A 1 148 ? -3.057 -13.894 12.998 1.00 95.38 148 LYS A N 1
ATOM 1173 C CA . LYS A 1 148 ? -3.894 -14.856 13.740 1.00 95.38 148 LYS A CA 1
ATOM 1174 C C . LYS A 1 148 ? -5.385 -14.586 13.534 1.00 95.38 148 LYS A C 1
ATOM 1176 O O . LYS A 1 148 ? -6.159 -15.499 13.251 1.00 95.38 148 LYS A O 1
ATOM 1181 N N . TYR A 1 149 ? -5.804 -13.335 13.702 1.00 97.06 149 TYR A N 1
ATOM 1182 C CA . TYR A 1 149 ? -7.192 -12.914 13.565 1.00 97.06 149 TYR A CA 1
ATOM 1183 C C . TYR A 1 149 ? -7.402 -12.256 12.201 1.00 97.06 149 TYR A C 1
ATOM 1185 O O . TYR A 1 149 ? -6.872 -11.183 11.934 1.00 97.06 149 TYR A O 1
ATOM 1193 N N . LYS A 1 150 ? -8.234 -12.866 11.347 1.00 95.50 150 LYS A N 1
ATOM 1194 C CA . LYS A 1 150 ? -8.492 -12.370 9.980 1.00 95.50 150 LYS A CA 1
ATOM 1195 C C . LYS A 1 150 ? -9.044 -10.939 9.926 1.00 95.50 150 LYS A C 1
ATOM 1197 O O . LYS A 1 150 ? -8.810 -10.245 8.948 1.00 95.50 150 LYS A O 1
ATOM 1202 N N . ASN A 1 151 ? -9.774 -10.504 10.955 1.00 97.69 151 ASN A N 1
ATOM 1203 C CA . ASN A 1 151 ? -10.349 -9.156 11.018 1.00 97.69 151 ASN A CA 1
ATOM 1204 C C . ASN A 1 151 ? -9.435 -8.135 11.724 1.00 97.69 151 ASN A C 1
ATOM 1206 O O . ASN A 1 151 ? -9.879 -7.030 12.022 1.00 97.69 151 ASN A O 1
ATOM 1210 N N . VAL A 1 152 ? -8.176 -8.483 12.006 1.00 98.19 152 VAL A N 1
ATOM 1211 C CA . VAL A 1 152 ? -7.146 -7.505 12.375 1.00 98.19 152 VAL A CA 1
ATOM 1212 C C . VAL A 1 152 ? -6.361 -7.174 11.111 1.00 98.19 152 VAL A C 1
ATOM 1214 O O . VAL A 1 152 ? -5.723 -8.040 10.519 1.00 98.19 152 VAL A O 1
ATOM 1217 N N . THR A 1 153 ? -6.441 -5.920 10.685 1.00 97.56 153 THR A N 1
ATOM 1218 C CA . THR A 1 153 ? -5.899 -5.416 9.417 1.00 97.56 153 THR A CA 1
ATOM 1219 C C . THR A 1 153 ? -5.044 -4.173 9.651 1.00 97.56 153 THR A C 1
ATOM 1221 O O . THR A 1 153 ? -4.867 -3.748 10.789 1.00 97.56 153 THR A O 1
ATOM 1224 N N . THR A 1 154 ? -4.502 -3.569 8.593 1.00 97.69 154 THR A N 1
ATOM 1225 C CA . THR A 1 154 ? -3.759 -2.299 8.691 1.00 97.69 154 THR A CA 1
ATOM 1226 C C . THR A 1 154 ? -4.515 -1.159 8.030 1.00 97.69 154 THR A C 1
ATOM 1228 O O . THR A 1 154 ? -5.402 -1.394 7.207 1.00 97.69 154 THR A O 1
ATOM 1231 N N . GLY A 1 155 ? -4.100 0.079 8.308 1.00 97.25 155 GLY A N 1
ATOM 1232 C CA . GLY A 1 155 ? -4.610 1.254 7.598 1.00 97.25 155 GLY A CA 1
ATOM 1233 C C . GLY A 1 155 ? -4.538 1.100 6.074 1.00 97.25 155 GLY A C 1
ATOM 1234 O O . GLY A 1 155 ? -5.475 1.480 5.384 1.00 97.25 155 GLY A O 1
ATOM 1235 N N . LEU A 1 156 ? -3.494 0.457 5.536 1.00 96.94 156 LEU A N 1
ATOM 1236 C CA . LEU A 1 156 ? -3.360 0.253 4.091 1.00 96.94 156 LEU A CA 1
ATOM 1237 C C . LEU A 1 156 ? -4.332 -0.806 3.541 1.00 96.94 156 LEU A C 1
ATOM 1239 O O . LEU A 1 156 ? -4.869 -0.618 2.455 1.00 96.94 156 LEU A O 1
ATOM 1243 N N . HIS A 1 157 ? -4.636 -1.872 4.294 1.00 97.38 157 HIS A N 1
ATOM 1244 C CA . HIS A 1 157 ? -5.725 -2.795 3.929 1.00 97.38 157 HIS A CA 1
ATOM 1245 C C . HIS A 1 157 ? -7.067 -2.057 3.871 1.00 97.38 157 HIS A C 1
ATOM 1247 O O . HIS A 1 157 ? -7.844 -2.263 2.940 1.00 97.38 157 HIS A O 1
ATOM 1253 N N . PHE A 1 158 ? -7.319 -1.170 4.838 1.00 97.88 158 PHE A N 1
ATOM 1254 C CA . PHE A 1 158 ? -8.531 -0.356 4.877 1.00 97.88 158 PHE A CA 1
ATOM 1255 C C . PHE A 1 158 ? -8.639 0.567 3.655 1.00 97.88 158 PHE A C 1
ATOM 1257 O O . PHE A 1 158 ? -9.686 0.602 3.018 1.00 97.88 158 PHE A O 1
ATOM 1264 N N . GLU A 1 159 ? -7.546 1.221 3.241 1.00 97.94 159 GLU A N 1
ATOM 1265 C CA . GLU A 1 159 ? -7.503 2.000 1.990 1.00 97.94 159 GLU A CA 1
ATOM 1266 C C . GLU A 1 159 ? -7.837 1.156 0.757 1.00 97.94 159 GLU A C 1
ATOM 1268 O O . GLU A 1 159 ? -8.567 1.606 -0.127 1.00 97.94 159 GLU A O 1
ATOM 1273 N N . ARG A 1 160 ? -7.322 -0.080 0.678 1.00 97.81 160 ARG A N 1
ATOM 1274 C CA . ARG A 1 160 ? -7.645 -0.976 -0.441 1.00 97.81 160 ARG A CA 1
ATOM 1275 C C . ARG A 1 160 ? -9.125 -1.354 -0.446 1.00 97.81 160 ARG A C 1
ATOM 1277 O O . ARG A 1 160 ? -9.699 -1.426 -1.526 1.00 97.81 160 ARG A O 1
ATOM 1284 N N . MET A 1 161 ? -9.749 -1.542 0.718 1.00 97.06 161 MET A N 1
ATOM 1285 C CA . MET A 1 161 ? -11.190 -1.810 0.814 1.00 97.06 161 MET A CA 1
ATOM 1286 C C . MET A 1 161 ? -12.052 -0.591 0.464 1.00 97.06 161 MET A C 1
ATOM 1288 O O . MET A 1 161 ? -13.050 -0.733 -0.235 1.00 97.06 161 MET A O 1
ATOM 1292 N N . LEU A 1 162 ? -11.659 0.600 0.921 1.00 96.00 162 LEU A N 1
ATOM 1293 C CA . LEU A 1 162 ? -12.341 1.864 0.618 1.00 96.00 162 LEU A CA 1
ATOM 1294 C C . LEU A 1 162 ? -12.295 2.224 -0.870 1.00 96.00 162 LEU A C 1
ATOM 1296 O O . LEU A 1 162 ? -13.188 2.888 -1.389 1.00 96.00 162 LEU A O 1
ATOM 1300 N N . ASN A 1 163 ? -11.231 1.836 -1.569 1.00 96.81 163 ASN A N 1
ATOM 1301 C CA . ASN A 1 163 ? -11.051 2.200 -2.965 1.00 96.81 163 ASN A CA 1
ATOM 1302 C C . ASN A 1 163 ? -12.115 1.530 -3.854 1.00 96.81 163 ASN A C 1
ATOM 1304 O O . ASN A 1 163 ? -12.233 0.305 -3.876 1.00 96.81 163 ASN A O 1
ATOM 1308 N N . SER A 1 164 ? -12.837 2.314 -4.660 1.00 95.44 164 SER A N 1
ATOM 1309 C CA . SER A 1 164 ? -13.877 1.802 -5.570 1.00 95.44 164 SER A CA 1
ATOM 1310 C C . SER A 1 164 ? -13.336 0.848 -6.643 1.00 95.44 164 SER A C 1
ATOM 1312 O O . SER A 1 164 ? -14.037 -0.061 -7.072 1.00 95.44 164 SER A O 1
ATOM 1314 N N . SER A 1 165 ? -12.079 1.027 -7.063 1.00 95.56 165 SER A N 1
ATOM 1315 C CA . SER A 1 165 ? -11.345 0.106 -7.950 1.00 95.56 165 SER A CA 1
ATOM 1316 C C . SER A 1 165 ? -10.554 -0.962 -7.177 1.00 95.56 165 SER A C 1
ATOM 1318 O O . SER A 1 165 ? -9.739 -1.678 -7.759 1.00 95.56 165 SER A O 1
ATOM 1320 N N . GLY A 1 166 ? -10.732 -1.031 -5.857 1.00 96.25 166 GLY A N 1
ATOM 1321 C CA . GLY A 1 166 ? -10.104 -2.002 -4.976 1.00 96.25 166 GLY A CA 1
ATOM 1322 C C . GLY A 1 166 ? -10.778 -3.378 -5.018 1.00 96.25 166 GLY A C 1
ATOM 1323 O O . GLY A 1 166 ? -11.817 -3.566 -5.656 1.00 96.25 166 GLY A O 1
ATOM 1324 N N . PRO A 1 167 ? -10.216 -4.364 -4.304 1.00 95.88 167 PRO A N 1
ATOM 1325 C CA . PRO A 1 167 ? -10.644 -5.762 -4.360 1.00 95.88 167 PRO A CA 1
ATOM 1326 C C . PRO A 1 167 ? -12.064 -6.011 -3.839 1.00 95.88 167 PRO A C 1
ATOM 1328 O O . PRO A 1 167 ? -12.653 -7.044 -4.151 1.00 95.88 167 PRO A O 1
ATOM 1331 N N . THR A 1 168 ? -12.614 -5.090 -3.048 1.00 95.69 168 THR A N 1
ATOM 1332 C CA . THR A 1 168 ? -13.966 -5.180 -2.478 1.00 95.69 168 THR A CA 1
ATOM 1333 C C . THR A 1 168 ? -14.953 -4.226 -3.156 1.00 95.69 168 THR A C 1
ATOM 1335 O O . THR A 1 168 ? -16.099 -4.126 -2.720 1.00 95.69 168 THR A O 1
ATOM 1338 N N . GLY A 1 169 ? -14.532 -3.528 -4.220 1.00 95.06 169 GLY A N 1
ATOM 1339 C CA . GLY A 1 169 ? -15.368 -2.575 -4.953 1.00 95.06 169 GLY A CA 1
ATOM 1340 C C . GLY A 1 169 ? -15.822 -1.383 -4.108 1.00 95.06 169 GLY A C 1
ATOM 1341 O O . GLY A 1 169 ? -16.968 -0.960 -4.232 1.00 95.06 169 GLY A O 1
ATOM 1342 N N . GLY A 1 170 ? -14.967 -0.890 -3.205 1.00 95.50 170 GLY A N 1
ATOM 1343 C CA . GLY A 1 170 ? -15.287 0.212 -2.290 1.00 95.50 170 GLY A CA 1
ATOM 1344 C C . GLY A 1 170 ? -16.077 -0.195 -1.044 1.00 95.50 170 GLY A C 1
ATOM 1345 O O . GLY A 1 170 ? -16.540 0.665 -0.304 1.00 95.50 170 GLY A O 1
ATOM 1346 N N . LYS A 1 171 ? -16.274 -1.497 -0.797 1.00 95.31 171 LYS A N 1
ATOM 1347 C CA . LYS A 1 171 ? -17.012 -1.981 0.378 1.00 95.31 171 LYS A CA 1
ATOM 1348 C C . LYS A 1 171 ? -16.069 -2.305 1.530 1.00 95.31 171 LYS A C 1
ATOM 1350 O O . LYS A 1 171 ? -15.124 -3.081 1.369 1.00 95.31 171 LYS A O 1
ATOM 1355 N N . ILE A 1 172 ? -16.381 -1.779 2.711 1.00 96.31 172 ILE A N 1
ATOM 1356 C CA . ILE A 1 172 ? -15.665 -2.073 3.955 1.00 96.31 172 ILE A CA 1
ATOM 1357 C C . ILE A 1 172 ? -16.265 -3.346 4.559 1.00 96.31 172 ILE A C 1
ATOM 1359 O O . ILE A 1 172 ? -17.358 -3.339 5.128 1.00 96.31 172 ILE A O 1
ATOM 1363 N N . ILE A 1 173 ? -15.558 -4.463 4.396 1.00 96.12 173 ILE A N 1
ATOM 1364 C CA . ILE A 1 173 ? -16.033 -5.793 4.791 1.00 96.12 173 ILE A CA 1
ATOM 1365 C C . ILE A 1 173 ? -15.059 -6.474 5.746 1.00 96.12 173 ILE A C 1
ATOM 1367 O O . ILE A 1 173 ? -13.861 -6.198 5.756 1.00 96.12 173 ILE A O 1
ATOM 1371 N N . ARG A 1 174 ? -15.568 -7.422 6.528 1.00 96.31 174 ARG A N 1
ATOM 1372 C CA . ARG A 1 174 ? -14.759 -8.298 7.374 1.00 96.31 174 ARG A CA 1
ATOM 1373 C C . ARG A 1 174 ? -14.002 -9.299 6.497 1.00 96.31 174 ARG A C 1
ATOM 1375 O O . ARG A 1 174 ? -14.651 -10.091 5.812 1.00 96.31 174 ARG A O 1
ATOM 1382 N N . PRO A 1 175 ? -12.660 -9.368 6.545 1.00 95.12 175 PRO A N 1
ATOM 1383 C CA . PRO A 1 175 ? -11.909 -10.339 5.743 1.00 95.12 175 PRO A CA 1
ATOM 1384 C C . PRO A 1 175 ? -12.215 -11.807 6.083 1.00 95.12 175 PRO A C 1
ATOM 1386 O O . PRO A 1 175 ? -11.963 -12.698 5.275 1.00 95.12 175 PRO A O 1
ATOM 1389 N N . SER A 1 176 ? -12.736 -12.088 7.282 1.00 95.19 176 SER A N 1
ATOM 1390 C CA . SER A 1 176 ? -13.104 -13.448 7.700 1.00 95.19 176 SER A CA 1
ATOM 1391 C C . SER A 1 176 ? -14.297 -14.039 6.952 1.00 95.19 176 SER A C 1
ATOM 1393 O O . SER A 1 176 ? -14.251 -15.226 6.629 1.00 95.19 176 SER A O 1
ATOM 1395 N N . ASP A 1 177 ? -15.349 -13.250 6.721 1.00 94.56 177 ASP A N 1
ATOM 1396 C CA . ASP A 1 177 ? -16.639 -13.743 6.226 1.00 94.56 177 ASP A CA 1
ATOM 1397 C C . ASP A 1 177 ? -17.313 -12.845 5.177 1.00 94.56 177 ASP A C 1
ATOM 1399 O O . ASP A 1 177 ? -18.399 -13.168 4.701 1.00 94.56 177 ASP A O 1
ATOM 1403 N N . GLY A 1 178 ? -16.676 -11.736 4.796 1.00 95.06 178 GLY A N 1
ATOM 1404 C CA . GLY A 1 178 ? -17.149 -10.821 3.760 1.00 95.06 178 GLY A CA 1
ATOM 1405 C C . GLY A 1 178 ? -18.369 -9.989 4.150 1.00 95.06 178 GLY A C 1
ATOM 1406 O O . GLY A 1 178 ? -18.913 -9.289 3.297 1.00 95.06 178 GLY A O 1
ATOM 1407 N N . LYS A 1 179 ? -18.814 -10.048 5.411 1.00 95.25 179 LYS A N 1
ATOM 1408 C CA . LYS A 1 179 ? -19.941 -9.240 5.884 1.00 95.25 179 LYS A CA 1
ATOM 1409 C C . LYS A 1 179 ? -19.525 -7.793 6.085 1.00 95.25 179 LYS A C 1
ATOM 1411 O O . LYS A 1 179 ? -18.361 -7.501 6.349 1.00 95.25 179 LYS A O 1
ATOM 1416 N N . GLU A 1 180 ? -20.498 -6.905 5.976 1.00 94.62 180 GLU A N 1
ATOM 1417 C CA . GLU A 1 180 ? -20.317 -5.486 6.247 1.00 94.62 180 GLU A CA 1
ATOM 1418 C C . GLU A 1 180 ? -19.853 -5.247 7.689 1.00 94.62 180 GLU A C 1
ATOM 1420 O O . GLU A 1 180 ? -20.266 -5.941 8.622 1.00 94.62 180 GLU A O 1
ATOM 1425 N N . VAL A 1 181 ? -18.963 -4.273 7.850 1.00 96.00 181 VAL A N 1
ATOM 1426 C CA . VAL A 1 181 ? -18.407 -3.876 9.142 1.00 96.00 181 VAL A CA 1
ATOM 1427 C C . VAL A 1 181 ? -19.295 -2.809 9.767 1.00 96.00 181 VAL A C 1
ATOM 1429 O O . VAL A 1 181 ? -19.500 -1.762 9.161 1.00 96.00 181 VAL A O 1
ATOM 1432 N N . LYS A 1 182 ? -19.777 -3.042 10.992 1.00 96.44 182 LYS A N 1
ATOM 1433 C CA . LYS A 1 182 ? -20.558 -2.047 11.741 1.00 96.44 182 LYS A CA 1
ATOM 1434 C C . LYS A 1 182 ? -19.757 -1.362 12.834 1.00 96.44 182 LYS A C 1
ATOM 1436 O O . LYS A 1 182 ? -20.124 -0.279 13.248 1.00 96.44 182 LYS A O 1
ATOM 1441 N N . LYS A 1 183 ? -18.673 -1.970 13.316 1.00 98.25 183 LYS A N 1
ATOM 1442 C CA . LYS A 1 183 ? -17.854 -1.393 14.387 1.00 98.25 183 LYS A CA 1
ATOM 1443 C C . LYS A 1 183 ? -16.367 -1.566 14.109 1.00 98.25 183 LYS A C 1
ATOM 1445 O O . LYS A 1 183 ? -15.864 -2.695 14.087 1.00 98.25 183 LYS A O 1
ATOM 1450 N N . VAL A 1 184 ? -15.672 -0.448 13.905 1.00 98.69 184 VAL A N 1
ATOM 1451 C CA . VAL A 1 184 ? -14.228 -0.401 13.648 1.00 98.69 184 VAL A CA 1
ATOM 1452 C C . VAL A 1 184 ? -13.499 0.178 14.847 1.00 98.69 184 VAL A C 1
ATOM 1454 O O . VAL A 1 184 ? -13.837 1.253 15.340 1.00 98.69 184 VAL A O 1
ATOM 1457 N N . VAL A 1 185 ? -12.443 -0.512 15.270 1.00 98.75 185 VAL A N 1
ATOM 1458 C CA . VAL A 1 185 ? -11.500 0.012 16.258 1.00 98.75 185 VAL A CA 1
ATOM 1459 C C . VAL A 1 185 ? -10.162 0.290 15.580 1.00 98.75 185 VAL A C 1
ATOM 1461 O O . VAL A 1 185 ? -9.501 -0.622 15.085 1.00 98.75 185 VAL A O 1
ATOM 1464 N N . PHE A 1 186 ? -9.751 1.551 15.567 1.00 98.75 186 PHE A N 1
ATOM 1465 C CA . PHE A 1 186 ? -8.455 2.007 15.087 1.00 98.75 186 PHE A CA 1
ATOM 1466 C C . PHE A 1 186 ? -7.467 2.097 16.250 1.00 98.75 186 PHE A C 1
ATOM 1468 O O . PHE A 1 186 ? -7.784 2.636 17.312 1.00 98.75 186 PHE A O 1
ATOM 1475 N N . ILE A 1 187 ? -6.251 1.599 16.041 1.00 98.56 187 ILE A N 1
ATOM 1476 C CA . ILE A 1 187 ? -5.180 1.624 17.042 1.00 98.56 187 ILE A CA 1
ATOM 1477 C C . ILE A 1 187 ? -4.035 2.467 16.503 1.00 98.56 187 ILE A C 1
ATOM 1479 O O . ILE A 1 187 ? -3.398 2.087 15.521 1.00 98.56 187 ILE A O 1
ATOM 1483 N N . GLN A 1 188 ? -3.775 3.609 17.139 1.00 98.31 188 GLN A N 1
ATOM 1484 C CA . GLN A 1 188 ? -2.693 4.507 16.744 1.00 98.31 188 GLN A CA 1
ATOM 1485 C C . GLN A 1 188 ? -1.315 4.008 17.169 1.00 98.31 188 GLN A C 1
ATOM 1487 O O . GLN A 1 188 ? -1.164 3.239 18.119 1.00 98.31 188 GLN A O 1
ATOM 1492 N N . CYS A 1 189 ? -0.292 4.556 16.508 1.00 97.44 189 CYS A N 1
ATOM 1493 C CA . CYS A 1 189 ? 1.113 4.399 16.886 1.00 97.44 189 CYS A CA 1
ATOM 1494 C C . CYS A 1 189 ? 1.578 2.931 16.941 1.00 97.44 189 CYS A C 1
ATOM 1496 O O . CYS A 1 189 ? 2.390 2.579 17.798 1.00 97.44 189 CYS A O 1
ATOM 1498 N N . VAL A 1 190 ? 1.075 2.069 16.051 1.00 97.81 190 VAL A N 1
ATOM 1499 C CA . VAL A 1 190 ? 1.524 0.671 15.977 1.00 97.81 190 VAL A CA 1
ATOM 1500 C C . VAL A 1 190 ? 2.879 0.641 15.271 1.00 97.81 190 VAL A C 1
ATOM 1502 O O . VAL A 1 190 ? 2.966 0.931 14.082 1.00 97.81 190 VAL A O 1
ATOM 1505 N N . GLY A 1 191 ? 3.954 0.338 15.999 1.00 96.50 191 GLY A N 1
ATOM 1506 C CA . GLY A 1 191 ? 5.324 0.409 15.475 1.00 96.50 191 GLY A CA 1
ATOM 1507 C C . GLY A 1 191 ? 5.937 1.812 15.458 1.00 96.50 191 GLY A C 1
ATOM 1508 O O . GLY A 1 191 ? 7.069 1.957 15.015 1.00 96.50 191 GLY A O 1
ATOM 1509 N N . SER A 1 192 ? 5.224 2.850 15.909 1.00 97.12 192 SER A N 1
ATOM 1510 C CA . SER A 1 192 ? 5.749 4.220 16.051 1.00 97.12 192 SER A CA 1
ATOM 1511 C C . SER A 1 192 ? 5.750 4.628 17.515 1.00 97.12 192 SER A C 1
ATOM 1513 O O . SER A 1 192 ? 4.846 4.245 18.260 1.00 97.12 192 SER A O 1
ATOM 1515 N N . ARG A 1 193 ? 6.677 5.511 17.898 1.00 96.19 193 ARG A N 1
ATOM 1516 C CA . ARG A 1 193 ? 6.820 5.997 19.280 1.00 96.19 193 ARG A CA 1
ATOM 1517 C C . ARG A 1 193 ? 6.903 4.823 20.266 1.00 96.19 193 ARG A C 1
ATOM 1519 O O . ARG A 1 193 ? 6.200 4.784 21.275 1.00 96.19 193 ARG A O 1
ATOM 1526 N N . ASP A 1 194 ? 7.695 3.824 19.900 1.00 94.75 194 ASP A N 1
ATOM 1527 C CA . ASP A 1 194 ? 7.924 2.607 20.669 1.00 94.75 194 ASP A CA 1
ATOM 1528 C C . ASP A 1 194 ? 9.398 2.227 20.540 1.00 94.75 194 ASP A C 1
ATOM 1530 O O . ASP A 1 194 ? 9.785 1.556 19.593 1.00 94.75 194 ASP A O 1
ATOM 1534 N N . GLU A 1 195 ? 10.221 2.693 21.476 1.00 92.62 195 GLU A N 1
ATOM 1535 C CA . GLU A 1 195 ? 11.669 2.442 21.468 1.00 92.62 195 GLU A CA 1
ATOM 1536 C C . GLU A 1 195 ? 12.022 0.982 21.768 1.00 92.62 195 GLU A C 1
ATOM 1538 O O . GLU A 1 195 ? 13.083 0.508 21.377 1.00 92.62 195 GLU A O 1
ATOM 1543 N N . ALA A 1 196 ? 11.141 0.261 22.468 1.00 92.12 196 ALA A N 1
ATOM 1544 C CA . ALA A 1 196 ? 11.417 -1.098 22.913 1.00 92.12 196 ALA A CA 1
ATOM 1545 C C . ALA A 1 196 ? 11.237 -2.123 21.789 1.00 92.12 196 ALA A C 1
ATOM 1547 O O . ALA A 1 196 ? 11.945 -3.128 21.751 1.00 92.12 196 ALA A O 1
ATOM 1548 N N . ARG A 1 197 ? 10.245 -1.912 20.913 1.00 92.81 197 ARG A N 1
ATOM 1549 C CA . ARG A 1 197 ? 9.861 -2.894 19.884 1.00 92.81 197 ARG A CA 1
ATOM 1550 C C . ARG A 1 197 ? 9.721 -2.317 18.480 1.00 92.81 197 ARG A C 1
ATOM 1552 O O . ARG A 1 197 ? 9.813 -3.072 17.519 1.00 92.81 197 ARG A O 1
ATOM 1559 N N . GLY A 1 198 ? 9.469 -1.019 18.349 1.00 93.62 198 GLY A N 1
ATOM 1560 C CA . GLY A 1 198 ? 9.181 -0.366 17.076 1.00 93.62 198 GLY A CA 1
ATOM 1561 C C . GLY A 1 198 ? 10.183 0.733 16.742 1.00 93.62 198 GLY A C 1
ATOM 1562 O O . GLY A 1 198 ? 11.378 0.626 17.000 1.00 93.62 198 GLY A O 1
ATOM 1563 N N . MET A 1 199 ? 9.672 1.796 16.129 1.00 95.56 199 MET A N 1
ATOM 1564 C CA . MET A 1 199 ? 10.437 2.990 15.799 1.00 95.56 199 MET A CA 1
ATOM 1565 C C . MET A 1 199 ? 10.287 4.052 16.896 1.00 95.56 199 MET A C 1
ATOM 1567 O O . MET A 1 199 ? 9.161 4.300 17.350 1.00 95.56 199 MET A O 1
ATOM 1571 N N . PRO A 1 200 ? 11.369 4.756 17.281 1.00 95.69 200 PRO A N 1
ATOM 1572 C CA . PRO A 1 200 ? 11.311 5.800 18.310 1.00 95.69 200 PRO A CA 1
ATOM 1573 C C . PRO A 1 200 ? 10.546 7.045 17.830 1.00 95.69 200 PRO A C 1
ATOM 1575 O O . PRO A 1 200 ? 10.010 7.819 18.622 1.00 95.69 200 PRO A O 1
ATOM 1578 N N . TYR A 1 201 ? 10.446 7.239 16.515 1.00 96.56 201 TYR A N 1
ATOM 1579 C CA . TYR A 1 201 ? 9.822 8.409 15.914 1.00 96.56 201 TYR A CA 1
ATOM 1580 C C . TYR A 1 201 ? 8.323 8.228 15.647 1.00 96.56 201 TYR A C 1
ATOM 1582 O O . TYR A 1 201 ? 7.751 7.136 15.647 1.00 96.56 201 TYR A O 1
ATOM 1590 N N . CYS A 1 202 ? 7.664 9.356 15.393 1.00 96.88 202 CYS A N 1
ATOM 1591 C CA . CYS A 1 202 ? 6.296 9.399 14.899 1.00 96.88 202 CYS A CA 1
ATOM 1592 C C . CYS A 1 202 ? 6.291 9.347 13.370 1.00 96.88 202 CYS A C 1
ATOM 1594 O O . CYS A 1 202 ? 6.945 10.168 12.735 1.00 96.88 202 CYS A O 1
ATOM 1596 N N . SER A 1 203 ? 5.474 8.479 12.770 1.00 96.56 203 SER A N 1
ATOM 1597 C CA . SER A 1 203 ? 5.323 8.425 11.307 1.00 96.56 203 SER A CA 1
ATOM 1598 C C . SER A 1 203 ? 4.485 9.563 10.706 1.00 96.56 203 SER A C 1
ATOM 1600 O O . SER A 1 203 ? 4.219 9.551 9.511 1.00 96.56 203 SER A O 1
ATOM 1602 N N . ARG A 1 204 ? 4.083 10.556 11.512 1.00 95.56 204 ARG A N 1
ATOM 1603 C CA . ARG A 1 204 ? 3.437 11.831 11.137 1.00 95.56 204 ARG A CA 1
ATOM 1604 C C . ARG A 1 204 ? 2.043 11.748 10.495 1.00 95.56 204 ARG A C 1
ATOM 1606 O O . ARG A 1 204 ? 1.223 12.606 10.795 1.00 95.56 204 ARG A O 1
ATOM 1613 N N . LEU A 1 205 ? 1.741 10.748 9.667 1.00 95.25 205 LEU A N 1
ATOM 1614 C CA . LEU A 1 205 ? 0.475 10.674 8.924 1.00 95.25 205 LEU A CA 1
ATOM 1615 C C . LEU A 1 205 ? -0.650 9.885 9.615 1.00 95.25 205 LEU A C 1
ATOM 1617 O O . LEU A 1 205 ? -1.807 10.022 9.223 1.00 95.25 205 LEU A O 1
ATOM 1621 N N . CYS A 1 206 ? -0.326 9.022 10.586 1.00 97.44 206 CYS A N 1
ATOM 1622 C CA . CYS A 1 206 ? -1.250 7.995 11.085 1.00 97.44 206 CYS A CA 1
ATOM 1623 C C . CYS A 1 206 ? -2.524 8.546 11.724 1.00 97.44 206 CYS A C 1
ATOM 1625 O O . CYS A 1 206 ? -3.614 8.059 11.416 1.00 97.44 206 CYS A O 1
ATOM 1627 N N . CYS A 1 207 ? -2.411 9.620 12.508 1.00 98.12 207 CYS A N 1
ATOM 1628 C CA . CYS A 1 207 ? -3.575 10.303 13.069 1.00 98.12 207 CYS A CA 1
ATOM 1629 C C . CYS A 1 207 ? -4.518 10.805 11.965 1.00 98.12 207 CYS A C 1
ATOM 1631 O O . CYS A 1 207 ? -5.728 10.604 12.049 1.00 98.12 207 CYS A O 1
ATOM 1633 N N . MET A 1 208 ? -3.962 11.397 10.903 1.00 98.25 208 MET A N 1
ATOM 1634 C CA . MET A 1 208 ? -4.751 12.048 9.857 1.00 98.25 208 MET A CA 1
ATOM 1635 C C . MET A 1 208 ? -5.408 11.059 8.903 1.00 98.25 208 MET A C 1
ATOM 1637 O O . MET A 1 208 ? -6.596 11.207 8.614 1.00 98.25 208 MET A O 1
ATOM 1641 N N . TYR A 1 209 ? -4.698 10.018 8.444 1.00 97.69 209 TYR A N 1
ATOM 1642 C CA . TYR A 1 209 ? -5.380 9.009 7.630 1.00 97.69 209 TYR A CA 1
ATOM 1643 C C . TYR A 1 209 ? -6.419 8.250 8.446 1.00 97.69 209 TYR A C 1
ATOM 1645 O O . TYR A 1 209 ? -7.424 7.850 7.880 1.00 97.69 209 TYR A O 1
ATOM 1653 N N . THR A 1 210 ? -6.224 8.071 9.757 1.00 98.50 210 THR A N 1
ATOM 1654 C CA . THR A 1 210 ? -7.233 7.407 10.592 1.00 98.50 210 THR A CA 1
ATOM 1655 C C . THR A 1 210 ? -8.483 8.265 10.718 1.00 98.50 210 THR A C 1
ATOM 1657 O O . THR A 1 210 ? -9.578 7.747 10.542 1.00 98.50 210 THR A O 1
ATOM 1660 N N . ALA A 1 211 ? -8.333 9.574 10.948 1.00 98.44 211 ALA A N 1
ATOM 1661 C CA . ALA A 1 211 ? -9.463 10.501 10.936 1.00 98.44 211 ALA A CA 1
ATOM 1662 C C . ALA A 1 211 ? -10.206 10.446 9.587 1.00 98.44 211 ALA A C 1
ATOM 1664 O O . ALA A 1 211 ? -11.427 10.314 9.552 1.00 98.44 211 ALA A O 1
ATOM 1665 N N . LYS A 1 212 ? -9.468 10.415 8.467 1.00 98.50 212 LYS A N 1
ATOM 1666 C CA . LYS A 1 212 ? -10.043 10.219 7.127 1.00 98.50 212 LYS A CA 1
ATOM 1667 C C . LYS A 1 212 ? -10.774 8.882 6.996 1.00 98.50 212 LYS A C 1
ATOM 1669 O O . LYS A 1 212 ? -11.867 8.840 6.452 1.00 98.50 212 LYS A O 1
ATOM 1674 N N . GLN A 1 213 ? -10.190 7.791 7.474 1.00 98.44 213 GLN A N 1
ATOM 1675 C CA . GLN A 1 213 ? -10.797 6.463 7.403 1.00 98.44 213 GLN A CA 1
ATOM 1676 C C . GLN A 1 213 ? -12.057 6.356 8.266 1.00 98.44 213 GLN A C 1
ATOM 1678 O O . GLN A 1 213 ? -13.024 5.744 7.826 1.00 98.44 213 GLN A O 1
ATOM 1683 N N . ALA A 1 214 ? -12.073 6.975 9.448 1.00 98.38 214 ALA A N 1
ATOM 1684 C CA . ALA A 1 214 ? -13.251 7.052 10.308 1.00 98.38 214 ALA A CA 1
ATOM 1685 C C . ALA A 1 214 ? -14.379 7.872 9.660 1.00 98.38 214 ALA A C 1
ATOM 1687 O O . ALA A 1 214 ? -15.528 7.437 9.671 1.00 98.38 214 ALA A O 1
ATOM 1688 N N . LEU A 1 215 ? -14.047 9.004 9.027 1.00 98.00 215 LEU A N 1
ATOM 1689 C CA . LEU A 1 215 ? -14.996 9.791 8.234 1.00 98.00 215 LEU A CA 1
ATOM 1690 C C . LEU A 1 215 ? -15.584 8.963 7.090 1.00 98.00 215 LEU A C 1
ATOM 1692 O O . LEU A 1 215 ? -16.798 8.829 6.977 1.00 98.00 215 LEU A O 1
ATOM 1696 N N . LEU A 1 216 ? -14.721 8.362 6.267 1.00 97.44 216 LEU A N 1
ATOM 1697 C CA . LEU A 1 216 ? -15.154 7.586 5.107 1.00 97.44 216 LEU A CA 1
ATOM 1698 C C . LEU A 1 216 ? -15.966 6.354 5.520 1.00 97.44 216 LEU A C 1
ATOM 1700 O O . LEU A 1 216 ? -16.911 6.003 4.825 1.00 97.44 216 LEU A O 1
ATOM 1704 N N . LEU A 1 217 ? -15.652 5.721 6.655 1.00 97.56 217 LEU A N 1
ATOM 1705 C CA . LEU A 1 217 ? -16.480 4.655 7.222 1.00 97.56 217 LEU A CA 1
ATOM 1706 C C . LEU A 1 217 ? -17.920 5.132 7.441 1.00 97.56 217 LEU A C 1
ATOM 1708 O O . LEU A 1 217 ? -18.849 4.453 7.013 1.00 97.56 217 LEU A O 1
ATOM 1712 N N . LYS A 1 218 ? -18.089 6.300 8.067 1.00 96.56 218 LYS A N 1
ATOM 1713 C CA . LYS A 1 218 ? -19.398 6.897 8.344 1.00 96.56 218 LYS A CA 1
ATOM 1714 C C . LYS A 1 218 ? -20.134 7.347 7.083 1.00 96.56 218 LYS A C 1
ATOM 1716 O O . LYS A 1 218 ? -21.343 7.170 7.007 1.00 96.56 218 LYS A O 1
ATOM 1721 N N . GLU A 1 219 ? -19.431 7.869 6.079 1.00 95.19 219 GLU A N 1
ATOM 1722 C CA . GLU A 1 219 ? -20.046 8.193 4.782 1.00 95.19 219 GLU A CA 1
ATOM 1723 C C . GLU A 1 219 ? -20.555 6.942 4.047 1.00 95.19 219 GLU A C 1
ATOM 1725 O O . GLU A 1 219 ? -21.597 6.991 3.398 1.00 95.19 219 GLU A O 1
ATOM 1730 N N . HIS A 1 220 ? -19.845 5.812 4.155 1.00 93.38 220 HIS A N 1
ATOM 1731 C CA . HIS A 1 220 ? -20.272 4.549 3.539 1.00 93.38 220 HIS A CA 1
ATOM 1732 C C . HIS A 1 220 ? -21.390 3.863 4.332 1.00 93.38 220 HIS A C 1
ATOM 1734 O O . HIS A 1 220 ? -22.250 3.214 3.739 1.00 93.38 220 HIS A O 1
ATOM 1740 N N . ASN A 1 221 ? -21.371 3.987 5.660 1.00 94.69 221 ASN A N 1
ATOM 1741 C CA . ASN A 1 221 ? -22.388 3.449 6.550 1.00 94.69 221 ASN A CA 1
ATOM 1742 C C . ASN A 1 221 ? -22.602 4.397 7.750 1.00 94.69 221 ASN A C 1
ATOM 1744 O O . ASN A 1 221 ? -21.818 4.357 8.704 1.00 94.69 221 ASN A O 1
ATOM 1748 N N . PRO A 1 222 ? -23.677 5.210 7.747 1.00 95.50 222 PRO A N 1
ATOM 1749 C CA . PRO A 1 222 ? -23.962 6.169 8.822 1.00 95.50 222 PRO A CA 1
ATOM 1750 C C . PRO A 1 222 ? -24.111 5.538 10.215 1.00 95.50 222 PRO A C 1
ATOM 1752 O O . PRO A 1 222 ? -23.761 6.157 11.224 1.00 95.50 222 PRO A O 1
ATOM 1755 N N . GLU A 1 223 ? -24.555 4.280 10.272 1.00 96.19 223 GLU A N 1
ATOM 1756 C CA . GLU A 1 223 ? -24.750 3.516 11.509 1.00 96.19 223 GLU A CA 1
ATOM 1757 C C . GLU A 1 223 ? -23.449 2.892 12.035 1.00 96.19 223 GLU A C 1
ATOM 1759 O O . GLU A 1 223 ? -23.421 2.372 13.150 1.00 96.19 223 GLU A O 1
ATOM 1764 N N . ALA A 1 224 ? -22.356 2.917 11.263 1.00 97.56 224 ALA A N 1
ATOM 1765 C CA . ALA A 1 224 ? -21.106 2.295 11.679 1.00 97.56 224 ALA A CA 1
ATOM 1766 C C . ALA A 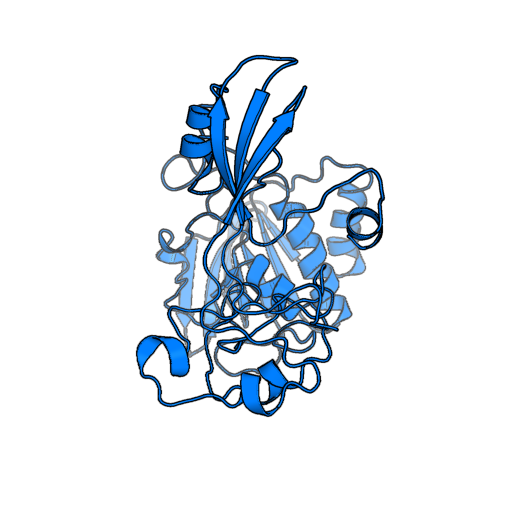1 224 ? -20.426 3.076 12.813 1.00 97.56 224 ALA A C 1
ATOM 1768 O O . ALA A 1 224 ? -20.339 4.294 12.782 1.00 97.56 224 ALA A O 1
ATOM 1769 N N . GLU A 1 225 ? -19.889 2.397 13.814 1.00 98.44 225 GLU A N 1
ATOM 1770 C CA . GLU A 1 225 ? -19.207 3.006 14.952 1.00 98.44 225 GLU A CA 1
ATOM 1771 C C . GLU A 1 225 ? -17.687 3.007 14.733 1.00 98.44 225 GLU A C 1
ATOM 1773 O O . GLU A 1 225 ? -17.095 1.977 14.392 1.00 98.44 225 GLU A O 1
ATOM 1778 N N . ALA A 1 226 ? -17.044 4.156 14.957 1.00 98.50 226 ALA A N 1
ATOM 1779 C CA . ALA A 1 226 ? -15.595 4.318 14.867 1.00 98.50 226 ALA A CA 1
ATOM 1780 C C . ALA A 1 226 ? -15.010 4.658 16.241 1.00 98.50 226 ALA A C 1
ATOM 1782 O O . ALA A 1 226 ? -15.349 5.689 16.822 1.00 98.50 226 ALA A O 1
ATOM 1783 N N . TYR A 1 227 ? -14.087 3.827 16.725 1.00 98.62 227 TYR A N 1
ATOM 1784 C CA . TYR A 1 227 ? -13.328 4.076 17.951 1.00 98.62 227 TYR A CA 1
ATOM 1785 C C . TYR A 1 227 ? -11.847 4.228 17.631 1.00 98.62 227 TYR A C 1
ATOM 1787 O O . TYR A 1 227 ? -11.272 3.368 16.969 1.00 98.62 227 TYR A O 1
ATOM 1795 N N . VAL A 1 228 ? -11.207 5.288 18.116 1.00 98.62 228 VAL A N 1
ATOM 1796 C CA . VAL A 1 228 ? -9.795 5.581 17.852 1.00 98.62 228 VAL A CA 1
ATOM 1797 C C . VAL A 1 228 ? -9.023 5.607 19.166 1.00 98.62 228 VAL A C 1
ATOM 1799 O O . VAL A 1 228 ? -9.138 6.555 19.937 1.00 98.62 228 VAL A O 1
ATOM 1802 N N . PHE A 1 229 ? -8.201 4.586 19.412 1.00 98.62 229 PHE A N 1
ATOM 1803 C CA . PHE A 1 229 ? -7.266 4.570 20.540 1.00 98.62 229 PHE A CA 1
ATOM 1804 C C . PHE A 1 229 ? -5.993 5.334 20.184 1.00 98.62 229 PHE A C 1
ATOM 1806 O O . PHE A 1 229 ? -5.311 4.978 19.219 1.00 98.62 229 PHE A O 1
ATOM 1813 N N . TYR A 1 230 ? -5.656 6.365 20.959 1.00 98.19 230 TYR A N 1
ATOM 1814 C CA . TYR A 1 230 ? -4.537 7.266 20.671 1.00 98.19 230 TYR A CA 1
ATOM 1815 C C . TYR A 1 230 ? -3.749 7.680 21.923 1.00 98.19 230 TYR A C 1
ATOM 1817 O O . TYR A 1 230 ? -4.218 7.532 23.043 1.00 98.19 230 TYR A O 1
ATOM 1825 N N . ILE A 1 231 ? -2.536 8.212 21.731 1.00 96.62 231 ILE A N 1
ATOM 1826 C CA . ILE A 1 231 ? -1.752 8.855 22.808 1.00 96.62 231 ILE A CA 1
ATOM 1827 C C . ILE A 1 231 ? -1.935 10.373 22.727 1.00 96.62 231 ILE A C 1
ATOM 1829 O O . ILE A 1 231 ? -2.449 11.000 23.649 1.00 96.62 231 ILE A O 1
ATOM 1833 N N . ASP A 1 232 ? -1.551 10.929 21.574 1.00 97.38 232 ASP A N 1
ATOM 1834 C CA . ASP A 1 232 ? -1.734 12.328 21.195 1.00 97.38 232 ASP A CA 1
ATOM 1835 C C . ASP A 1 232 ? -2.274 12.371 19.764 1.00 97.38 232 ASP A C 1
ATOM 1837 O O . ASP A 1 232 ? -1.862 11.561 18.923 1.00 97.38 232 ASP A O 1
ATOM 1841 N N . ILE A 1 233 ? -3.174 13.309 19.484 1.00 97.56 233 ILE A N 1
ATOM 1842 C CA . ILE A 1 233 ? -3.602 13.620 18.120 1.00 97.56 233 ILE A CA 1
ATOM 1843 C C . ILE A 1 233 ? -2.578 14.598 17.548 1.00 97.56 233 ILE A C 1
ATOM 1845 O O . ILE A 1 233 ? -2.305 15.638 18.140 1.00 97.56 233 ILE A O 1
ATOM 1849 N N . ARG A 1 234 ? -1.961 14.253 16.413 1.00 97.62 234 ARG A N 1
ATOM 1850 C CA . ARG A 1 234 ? -0.965 15.106 15.746 1.00 97.62 234 ARG A CA 1
ATOM 1851 C C . ARG A 1 234 ? -1.527 15.689 14.454 1.00 97.62 234 ARG A C 1
ATOM 1853 O O . ARG A 1 234 ? -1.261 15.176 13.370 1.00 97.62 234 ARG A O 1
ATOM 1860 N N . ALA A 1 235 ? -2.276 16.777 14.596 1.00 96.81 235 ALA A N 1
ATOM 1861 C CA . ALA A 1 235 ? -2.959 17.498 13.526 1.00 96.81 235 ALA A CA 1
ATOM 1862 C C . ALA A 1 235 ? -2.216 18.796 13.126 1.00 96.81 235 ALA A C 1
ATOM 1864 O O . ALA A 1 235 ? -2.782 19.876 13.065 1.00 96.81 235 ALA A O 1
ATOM 1865 N N . ALA A 1 236 ? -0.911 18.703 12.850 1.00 93.75 236 ALA A N 1
ATOM 1866 C CA . ALA A 1 236 ? -0.028 19.873 12.694 1.00 93.75 236 ALA A CA 1
ATOM 1867 C C . ALA A 1 236 ? -0.012 20.519 11.283 1.00 93.75 236 ALA A C 1
ATOM 1869 O O . ALA A 1 236 ? 0.957 21.185 10.919 1.00 93.75 236 ALA A O 1
ATOM 1870 N N . GLY A 1 237 ? -1.020 20.261 10.449 1.00 94.88 237 GLY A N 1
ATOM 1871 C CA . GLY A 1 237 ? -1.130 20.793 9.085 1.00 94.88 237 GLY A CA 1
ATOM 1872 C C . GLY A 1 237 ? -2.234 21.841 8.962 1.00 94.88 237 GLY A C 1
ATOM 1873 O O . GLY A 1 237 ? -3.085 21.961 9.838 1.00 94.88 237 GLY A O 1
ATOM 1874 N N . LYS A 1 238 ? -2.254 22.586 7.849 1.00 97.31 238 LYS A N 1
ATOM 1875 C CA . LYS A 1 238 ? -3.348 23.525 7.564 1.00 97.31 238 LYS A CA 1
ATOM 1876 C C . LYS A 1 238 ? -4.683 22.772 7.541 1.00 97.31 238 LYS A C 1
ATOM 1878 O O . LYS A 1 238 ? -4.816 21.808 6.788 1.00 97.31 238 LYS A O 1
ATOM 1883 N N . ASN A 1 239 ? -5.652 23.248 8.318 1.00 97.31 239 ASN A N 1
ATOM 1884 C CA . ASN A 1 239 ? -6.995 22.683 8.461 1.00 97.31 239 ASN A CA 1
ATOM 1885 C C . ASN A 1 239 ? -7.038 21.260 9.056 1.00 97.31 239 ASN A C 1
ATOM 1887 O O . ASN A 1 239 ? -8.023 20.545 8.872 1.00 97.31 239 ASN A O 1
ATOM 1891 N N . TYR A 1 240 ? -5.954 20.780 9.676 1.00 98.25 240 TYR A N 1
ATOM 1892 C CA . TYR A 1 240 ? -5.916 19.411 10.197 1.00 98.25 240 TYR A CA 1
ATOM 1893 C C . TYR A 1 240 ? -6.662 19.288 11.523 1.00 98.25 240 TYR A C 1
ATOM 1895 O O . TYR A 1 240 ? -7.291 18.256 11.745 1.00 98.25 240 TYR A O 1
ATOM 1903 N N . GLU A 1 241 ? -6.599 20.308 12.379 1.00 98.00 241 GLU A N 1
ATOM 1904 C CA . GLU A 1 241 ? -7.322 20.312 13.653 1.00 98.00 241 GLU A CA 1
ATOM 1905 C C . GLU A 1 241 ? -8.826 20.346 13.388 1.00 98.00 241 GLU A C 1
ATOM 1907 O O . GLU A 1 241 ? -9.550 19.447 13.800 1.00 98.00 241 GLU A O 1
ATOM 1912 N N . GLU A 1 242 ? -9.261 21.281 12.547 1.00 98.31 242 GLU A N 1
ATOM 1913 C CA . GLU A 1 242 ? -10.641 21.444 12.094 1.00 98.31 242 GLU A CA 1
ATOM 1914 C C . GLU A 1 242 ? -11.161 20.165 11.421 1.00 98.31 242 GLU A C 1
ATOM 1916 O O . GLU A 1 242 ? -12.324 19.790 11.563 1.00 98.31 242 GLU A O 1
ATOM 1921 N N . PHE A 1 243 ? -10.294 19.445 10.700 1.00 98.50 243 PHE A N 1
ATOM 1922 C CA . PHE A 1 243 ? -10.648 18.150 10.132 1.00 98.50 243 PHE A CA 1
ATOM 1923 C C . PHE A 1 243 ? -10.891 17.089 11.210 1.00 98.50 243 PHE A C 1
ATOM 1925 O O . PHE A 1 243 ? -11.846 16.325 11.090 1.00 98.50 243 PHE A O 1
ATOM 1932 N N . VAL A 1 244 ? -10.055 17.015 12.248 1.00 98.25 244 VAL A N 1
ATOM 1933 C CA . VAL A 1 244 ? -10.251 16.062 13.349 1.00 98.25 244 VAL A CA 1
ATOM 1934 C C . VAL A 1 244 ? -11.482 16.426 14.178 1.00 98.25 244 VAL A C 1
ATOM 1936 O O . VAL A 1 244 ? -12.283 15.536 14.462 1.00 98.25 244 VAL A O 1
ATOM 1939 N N . GLU A 1 245 ? -11.677 17.706 14.499 1.00 98.06 245 GLU A N 1
ATOM 1940 C CA . GLU A 1 245 ? -12.876 18.200 15.183 1.00 98.06 245 GLU A CA 1
ATOM 1941 C C . GLU A 1 245 ? -14.139 17.824 14.414 1.00 98.06 245 GLU A C 1
ATOM 1943 O O . GLU A 1 245 ? -15.076 17.282 14.994 1.00 98.06 245 GLU A O 1
ATOM 1948 N N . ARG A 1 246 ? -14.149 18.014 13.090 1.00 98.19 246 ARG A N 1
ATOM 1949 C CA . ARG A 1 246 ? -15.264 17.592 12.238 1.00 98.19 246 ARG A CA 1
ATOM 1950 C C . ARG A 1 246 ? -15.542 16.095 12.356 1.00 98.19 246 ARG A C 1
ATOM 1952 O O . ARG A 1 246 ? -16.690 15.680 12.487 1.00 98.19 246 ARG A O 1
ATOM 1959 N N . VAL A 1 247 ? -14.500 15.266 12.323 1.00 98.31 247 VAL A N 1
ATOM 1960 C CA . VAL A 1 247 ? -14.638 13.804 12.441 1.00 98.31 247 VAL A CA 1
ATOM 1961 C C . VAL A 1 247 ? -15.212 13.390 13.801 1.00 98.31 247 VAL A C 1
ATOM 1963 O O . VAL A 1 247 ? -16.000 12.446 13.872 1.00 98.31 247 VAL A O 1
ATOM 1966 N N . GLN A 1 248 ? -14.860 14.100 14.871 1.00 97.88 248 GLN A N 1
ATOM 1967 C CA . GLN A 1 248 ? -15.387 13.850 16.213 1.00 97.88 248 GLN A CA 1
ATOM 1968 C C . GLN A 1 248 ? -16.826 14.356 16.370 1.00 97.88 248 GLN A C 1
ATOM 1970 O O . GLN A 1 248 ? -17.705 13.593 16.766 1.00 97.88 248 GLN A O 1
ATOM 1975 N N . ASN A 1 249 ? -17.072 15.619 16.026 1.00 97.62 249 ASN A N 1
ATOM 1976 C CA . ASN A 1 249 ? -18.305 16.333 16.350 1.00 97.62 249 ASN A CA 1
ATOM 1977 C C . ASN A 1 249 ? -19.439 16.055 15.356 1.00 97.62 249 ASN A C 1
ATOM 1979 O O . ASN A 1 249 ? -20.585 15.903 15.769 1.00 97.62 249 ASN A O 1
ATOM 1983 N N . GLU A 1 250 ? -19.138 15.979 14.056 1.00 97.00 250 GLU A N 1
ATOM 1984 C CA . GLU A 1 250 ? -20.157 15.804 13.008 1.00 97.00 250 GLU A CA 1
ATOM 1985 C C . GLU A 1 250 ? -20.334 14.332 12.617 1.00 97.00 250 GLU A C 1
ATOM 1987 O O . GLU A 1 250 ? -21.451 13.885 12.373 1.00 97.00 250 GLU A O 1
ATOM 1992 N N . TYR A 1 251 ? -19.241 13.561 12.587 1.00 96.81 251 TYR A N 1
ATOM 1993 C CA . TYR A 1 251 ? -19.268 12.140 12.213 1.00 96.81 251 TYR A CA 1
ATOM 1994 C C . TYR A 1 251 ? -19.288 11.196 13.426 1.00 96.81 251 TYR A C 1
ATOM 1996 O O . TYR A 1 251 ? -19.401 9.983 13.256 1.00 96.81 251 TYR A O 1
ATOM 2004 N N . GLY A 1 252 ? -19.206 11.715 14.656 1.00 96.50 252 GLY A N 1
ATOM 2005 C CA . GLY A 1 252 ? -19.386 10.931 15.882 1.00 96.50 252 GLY A CA 1
ATOM 2006 C C . GLY A 1 252 ? -18.297 9.885 16.142 1.00 96.50 252 GLY A C 1
ATOM 2007 O O . GLY A 1 252 ? -18.548 8.894 16.833 1.00 96.50 252 GLY A O 1
ATOM 2008 N N . ALA A 1 253 ? -17.097 10.046 15.576 1.00 97.94 253 ALA A N 1
ATOM 2009 C CA . ALA A 1 253 ? -15.986 9.149 15.874 1.00 97.94 253 ALA A CA 1
ATOM 2010 C C . ALA A 1 253 ? -15.528 9.340 17.329 1.00 97.94 253 ALA A C 1
ATOM 2012 O O . ALA A 1 253 ? -15.208 10.448 17.757 1.00 97.94 253 ALA A O 1
ATOM 2013 N N . THR A 1 254 ? -15.453 8.249 18.091 1.00 97.94 254 THR A N 1
ATOM 2014 C CA . THR A 1 254 ? -15.080 8.287 19.509 1.00 97.94 254 THR A CA 1
ATOM 2015 C C . THR A 1 254 ? -13.570 8.145 19.667 1.00 97.94 254 THR A C 1
ATOM 2017 O O . THR A 1 254 ? -12.987 7.131 19.282 1.00 97.94 254 THR A O 1
ATOM 2020 N N . TYR A 1 255 ? -12.925 9.140 20.270 1.00 97.94 255 TYR A N 1
ATOM 2021 C CA . TYR A 1 255 ? -11.485 9.140 20.519 1.00 97.94 255 TYR A CA 1
ATOM 2022 C C . TYR A 1 255 ? -11.207 8.784 21.979 1.00 97.94 255 TYR A C 1
ATOM 2024 O O . TYR A 1 255 ? -11.697 9.436 22.894 1.00 97.94 255 TYR A O 1
ATOM 2032 N N . LEU A 1 256 ? -10.407 7.741 22.191 1.00 97.62 256 LEU A N 1
ATOM 2033 C CA . LEU A 1 256 ? -10.077 7.198 23.507 1.00 97.62 256 LEU A CA 1
ATOM 2034 C C . LEU A 1 256 ? -8.587 7.381 23.758 1.00 97.62 256 LEU A C 1
ATOM 2036 O O . LEU A 1 256 ? -7.749 6.802 23.055 1.00 97.62 256 LEU A O 1
ATOM 2040 N N . ARG A 1 257 ? -8.242 8.204 24.750 1.00 97.81 257 ARG A N 1
ATOM 2041 C CA . ARG A 1 257 ? -6.843 8.516 25.028 1.00 97.81 257 ARG A CA 1
ATOM 2042 C C . ARG A 1 257 ? -6.220 7.391 25.839 1.00 97.81 257 ARG A C 1
ATOM 2044 O O . ARG A 1 257 ? -6.268 7.399 27.061 1.00 97.81 257 ARG A O 1
ATOM 2051 N N . GLY A 1 258 ? -5.577 6.451 25.175 1.00 95.50 258 GLY A N 1
ATOM 2052 C CA . GLY A 1 258 ? -4.790 5.399 25.795 1.00 95.50 258 GLY A CA 1
ATOM 2053 C C . GLY A 1 258 ? -4.318 4.373 24.776 1.00 95.50 258 GLY A C 1
ATOM 2054 O O . GLY A 1 258 ? -4.788 4.314 23.637 1.00 95.50 258 GLY A O 1
ATOM 2055 N N . ARG A 1 259 ? -3.349 3.550 25.183 1.00 92.25 259 ARG A N 1
ATOM 2056 C CA . ARG A 1 259 ? -2.857 2.448 24.352 1.00 92.25 259 ARG A CA 1
ATOM 2057 C C . ARG A 1 259 ? -3.694 1.194 24.566 1.00 92.25 259 ARG A C 1
ATOM 2059 O O . ARG A 1 259 ? -4.080 0.854 25.684 1.00 92.25 259 ARG A O 1
ATOM 2066 N N . VAL A 1 260 ? -3.919 0.466 23.477 1.00 97.31 260 VAL A N 1
ATOM 2067 C CA . VAL A 1 260 ? -4.487 -0.881 23.533 1.00 97.31 260 VAL A CA 1
ATOM 2068 C C . VAL A 1 260 ? -3.450 -1.831 24.117 1.00 97.31 260 VAL A C 1
ATOM 2070 O O . VAL A 1 260 ? -2.311 -1.879 23.653 1.00 97.31 260 VAL A O 1
ATOM 2073 N N . SER A 1 261 ? -3.873 -2.602 25.115 1.00 96.50 261 SER A N 1
ATOM 2074 C CA . SER A 1 261 ? -3.059 -3.619 25.784 1.00 96.50 261 SER A CA 1
ATOM 2075 C C . SER A 1 261 ? -3.008 -4.931 25.002 1.00 96.50 261 SER A C 1
ATOM 2077 O O . SER A 1 261 ? -1.942 -5.518 24.865 1.00 96.50 261 SER A O 1
ATOM 2079 N N . LYS A 1 262 ? -4.156 -5.408 24.500 1.00 97.69 262 LYS A N 1
ATOM 2080 C CA . LYS A 1 262 ? -4.263 -6.651 23.728 1.00 97.69 262 LYS A CA 1
ATOM 2081 C C . LYS A 1 262 ? -5.588 -6.767 22.982 1.00 97.69 262 LYS A C 1
ATOM 2083 O O . LYS A 1 262 ? -6.586 -6.140 23.348 1.00 97.69 262 LYS A O 1
ATOM 2088 N N . ILE A 1 263 ? -5.596 -7.666 22.005 1.00 98.50 263 ILE A N 1
ATOM 2089 C CA . ILE A 1 263 ? -6.763 -8.123 21.256 1.00 98.50 263 ILE A CA 1
ATOM 2090 C C . ILE A 1 263 ? -6.944 -9.622 21.496 1.00 98.50 263 ILE A C 1
ATOM 2092 O O . ILE A 1 263 ? -6.004 -10.416 21.407 1.00 98.50 263 ILE A O 1
ATOM 2096 N N . PHE A 1 264 ? -8.166 -10.037 21.806 1.00 97.62 264 PHE A N 1
ATOM 2097 C CA . PHE A 1 264 ? -8.497 -11.442 22.043 1.00 97.62 264 PHE A CA 1
ATOM 2098 C C . PHE A 1 264 ? -9.908 -11.758 21.561 1.00 97.62 264 PHE A C 1
ATOM 2100 O O . PHE A 1 264 ? -10.687 -10.856 21.277 1.00 97.62 264 PHE A O 1
ATOM 2107 N N . GLN A 1 265 ? -10.244 -13.041 21.453 1.00 96.06 265 GLN A N 1
ATOM 2108 C CA . GLN A 1 265 ? -11.603 -13.457 21.126 1.00 96.06 265 GLN A CA 1
ATOM 2109 C C . GLN A 1 265 ? -12.386 -13.807 22.392 1.00 96.06 265 GLN A C 1
ATOM 2111 O O . GLN A 1 265 ? -11.876 -14.504 23.267 1.00 96.06 265 GLN A O 1
ATOM 2116 N N . ARG A 1 2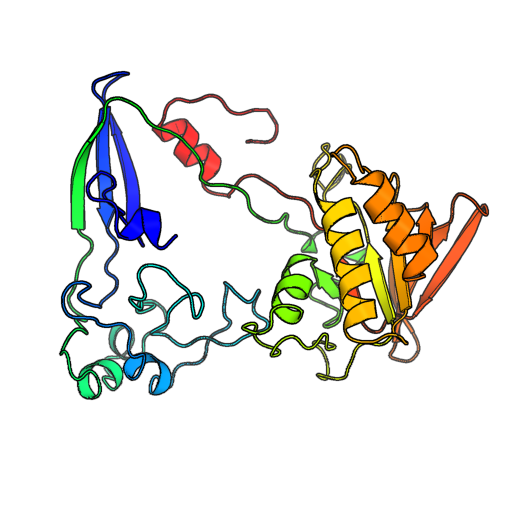66 ? -13.637 -13.349 22.469 1.00 96.06 266 ARG A N 1
ATOM 2117 C CA . ARG A 1 266 ? -14.615 -13.745 23.492 1.00 96.06 266 ARG A CA 1
ATOM 2118 C C . ARG A 1 266 ? -15.951 -13.982 22.803 1.00 96.06 266 ARG A C 1
ATOM 2120 O O . ARG A 1 266 ? -16.430 -13.106 22.090 1.00 96.06 266 ARG A O 1
ATOM 2127 N N . ASN A 1 267 ? -16.540 -15.163 22.991 1.00 91.81 267 ASN A N 1
ATOM 2128 C CA . ASN A 1 267 ? -17.832 -15.537 22.397 1.00 91.81 267 ASN A CA 1
ATOM 2129 C C . ASN A 1 267 ? -17.889 -15.300 20.871 1.00 91.81 267 ASN A C 1
ATOM 2131 O O . ASN A 1 267 ? -18.865 -14.772 20.348 1.00 91.81 267 ASN A O 1
ATOM 2135 N N . GLY A 1 268 ? -16.801 -15.623 20.160 1.00 86.56 268 GLY A N 1
ATOM 2136 C CA . GLY A 1 268 ? -16.701 -15.458 18.704 1.00 86.56 268 GLY A CA 1
ATOM 2137 C C . GLY A 1 268 ? -16.500 -14.020 18.203 1.00 86.56 268 GLY A C 1
ATOM 2138 O O . GLY A 1 268 ? -16.367 -13.825 16.998 1.00 86.56 268 GLY A O 1
ATOM 2139 N N . LYS A 1 269 ? -16.431 -13.020 19.091 1.00 92.44 269 LYS A N 1
ATOM 2140 C CA . LYS A 1 269 ? -16.151 -11.618 18.747 1.00 92.44 269 LYS A CA 1
ATOM 2141 C C . LYS A 1 269 ? -14.711 -11.237 19.073 1.00 92.44 269 LYS A C 1
ATOM 2143 O O . LYS A 1 269 ? -14.145 -11.757 20.036 1.00 92.44 269 LYS A O 1
ATOM 2148 N N . LEU A 1 270 ? -14.125 -10.321 18.296 1.00 97.19 270 LEU A N 1
ATOM 2149 C CA . LEU A 1 270 ? -12.864 -9.680 18.673 1.00 97.19 270 LEU A CA 1
ATOM 2150 C C . LEU A 1 270 ? -13.135 -8.654 19.766 1.00 97.19 270 LEU A C 1
ATOM 2152 O O . LEU A 1 270 ? -14.033 -7.838 19.630 1.00 97.19 270 LEU A O 1
ATOM 2156 N N . MET A 1 271 ? -12.345 -8.702 20.828 1.00 98.31 271 MET A N 1
ATOM 2157 C CA . MET A 1 271 ? -12.365 -7.759 21.933 1.00 98.31 271 MET A CA 1
ATOM 2158 C C . MET A 1 271 ? -11.057 -6.982 21.929 1.00 98.31 271 MET A C 1
ATOM 2160 O O . MET A 1 271 ? -9.978 -7.579 21.964 1.00 98.31 271 MET A O 1
ATOM 2164 N N . VAL A 1 272 ? -11.159 -5.658 21.922 1.00 98.44 272 VAL A N 1
ATOM 2165 C CA . VAL A 1 272 ? -10.034 -4.737 22.061 1.00 98.44 272 VAL A CA 1
ATOM 2166 C C . VAL A 1 272 ? -10.042 -4.200 23.482 1.00 98.44 272 VAL A C 1
ATOM 2168 O O . VAL A 1 272 ? -11.009 -3.563 23.897 1.00 98.44 272 VAL A O 1
ATOM 2171 N N . ARG A 1 273 ? -8.976 -4.475 24.238 1.00 98.38 273 ARG A N 1
ATOM 2172 C CA . ARG A 1 273 ? -8.828 -4.005 25.619 1.00 98.38 273 ARG A CA 1
ATOM 2173 C C . ARG A 1 273 ? -7.765 -2.925 25.695 1.00 98.38 273 ARG A C 1
ATOM 2175 O O . ARG A 1 273 ? -6.593 -3.192 25.422 1.00 98.38 273 ARG A O 1
ATOM 2182 N N . GLY A 1 274 ? -8.147 -1.744 26.149 1.00 96.25 274 GLY A N 1
ATOM 2183 C CA . GLY A 1 274 ? -7.246 -0.624 26.400 1.00 96.25 274 GLY A CA 1
ATOM 2184 C C . GLY A 1 274 ? -7.614 0.108 27.682 1.00 96.25 274 GLY A C 1
ATOM 2185 O O . GLY A 1 274 ? -8.386 -0.389 28.503 1.00 96.25 274 GLY A O 1
ATOM 2186 N N . CYS A 1 275 ? -7.065 1.301 27.839 1.00 93.25 275 CYS A N 1
ATOM 2187 C CA . CYS A 1 275 ? -7.496 2.255 28.849 1.00 93.25 275 CYS A CA 1
ATOM 2188 C C . CYS A 1 275 ? -7.955 3.545 28.176 1.00 93.25 275 CYS A C 1
ATOM 2190 O O . CYS A 1 275 ? -7.471 3.892 27.098 1.00 93.25 275 CYS A O 1
ATOM 2192 N N . ASP A 1 276 ? -8.866 4.248 28.834 1.00 94.44 276 ASP A N 1
ATOM 2193 C CA . ASP A 1 276 ? -9.056 5.671 28.618 1.00 94.44 276 ASP A CA 1
ATOM 2194 C C . ASP A 1 276 ? -8.455 6.414 29.813 1.00 94.44 276 ASP A C 1
ATOM 2196 O O . ASP A 1 276 ? -8.947 6.364 30.937 1.00 94.44 276 ASP A O 1
ATOM 2200 N N . THR A 1 277 ? -7.332 7.072 29.564 1.00 95.12 277 THR A N 1
ATOM 2201 C CA . THR A 1 277 ? -6.567 7.818 30.564 1.00 95.12 277 THR A CA 1
ATOM 2202 C C . THR A 1 277 ? -7.263 9.097 31.004 1.00 95.12 277 THR A C 1
ATOM 2204 O O . THR A 1 277 ? -6.906 9.612 32.058 1.00 95.12 277 THR A O 1
ATOM 2207 N N . LEU A 1 278 ? -8.238 9.607 30.240 1.00 93.94 278 LEU A N 1
ATOM 2208 C CA . LEU A 1 278 ? -9.007 10.784 30.647 1.00 93.94 278 LEU A CA 1
ATOM 2209 C C . LEU A 1 278 ? -10.018 10.425 31.737 1.00 93.94 278 LEU A C 1
ATOM 2211 O O . LEU A 1 278 ? -10.112 11.133 32.734 1.00 93.94 278 LEU A O 1
ATOM 2215 N N . SER A 1 279 ? -10.726 9.302 31.584 1.00 93.56 279 SER A N 1
ATOM 2216 C CA . SER A 1 279 ? -11.623 8.781 32.625 1.00 93.56 279 SER A CA 1
ATOM 2217 C C . SER A 1 279 ? -10.922 7.930 33.691 1.00 93.56 279 SER A C 1
ATOM 2219 O O . SER A 1 279 ? -11.507 7.653 34.734 1.00 93.56 279 SER A O 1
ATOM 2221 N N . GLY A 1 280 ? -9.686 7.485 33.446 1.00 91.81 280 GLY A N 1
ATOM 2222 C CA . GLY A 1 280 ? -8.964 6.568 34.334 1.00 91.81 280 GLY A CA 1
ATOM 2223 C C . GLY A 1 280 ? -9.531 5.144 34.331 1.00 91.81 280 GLY A C 1
ATOM 2224 O O . GLY A 1 280 ? -9.245 4.365 35.239 1.00 91.81 280 GLY A O 1
ATOM 2225 N N . THR A 1 281 ? -10.342 4.792 33.330 1.00 93.19 281 THR A N 1
ATOM 2226 C CA . THR A 1 281 ? -11.046 3.508 33.277 1.00 93.19 281 THR A CA 1
ATOM 2227 C C . THR A 1 281 ? -10.434 2.551 32.260 1.00 93.19 281 THR A C 1
ATOM 2229 O O . THR A 1 281 ? -9.859 2.937 31.236 1.00 93.19 281 THR A O 1
ATOM 2232 N N . GLN A 1 282 ? -10.552 1.255 32.547 1.00 95.25 282 GLN A N 1
ATOM 2233 C CA . GLN A 1 282 ? -10.251 0.219 31.570 1.00 95.25 282 GLN A CA 1
ATOM 2234 C C . GLN A 1 282 ? -11.438 0.068 30.618 1.00 95.25 282 GLN A C 1
ATOM 2236 O O . GLN A 1 282 ? -12.577 -0.078 31.056 1.00 95.25 282 GLN A O 1
ATOM 2241 N N . ILE A 1 283 ? -11.152 0.031 29.321 1.00 95.75 283 ILE A N 1
ATOM 2242 C CA . ILE A 1 283 ? -12.160 -0.050 28.269 1.00 95.75 283 ILE A CA 1
ATOM 2243 C C . ILE A 1 283 ? -12.022 -1.385 27.530 1.00 95.75 283 ILE A C 1
ATOM 2245 O O . ILE A 1 283 ? -10.921 -1.791 27.144 1.00 95.75 283 ILE A O 1
ATOM 2249 N N . GLU A 1 284 ? -13.147 -2.066 27.314 1.00 96.94 284 GLU A N 1
ATOM 2250 C CA . GLU A 1 284 ? -13.256 -3.218 26.417 1.00 96.94 284 GLU A CA 1
ATOM 2251 C C . GLU A 1 284 ? -14.317 -2.951 25.352 1.00 96.94 284 GLU A C 1
ATOM 2253 O O . GLU A 1 284 ? -15.478 -2.722 25.680 1.00 96.94 284 GLU A O 1
ATOM 2258 N N . ILE A 1 285 ? -13.925 -3.029 24.081 1.00 97.44 285 ILE A N 1
ATOM 2259 C CA . ILE A 1 285 ? -14.811 -2.790 22.935 1.00 97.44 285 ILE A CA 1
ATOM 2260 C C . ILE A 1 285 ? -14.814 -4.040 22.068 1.00 97.44 285 ILE A C 1
ATOM 2262 O O . ILE A 1 285 ? -13.749 -4.559 21.726 1.00 97.44 285 ILE A O 1
ATOM 2266 N N . ASP A 1 286 ? -15.997 -4.557 21.737 1.00 97.50 286 ASP A N 1
ATOM 2267 C CA . ASP A 1 286 ? -16.106 -5.585 20.707 1.00 97.50 286 ASP A CA 1
ATOM 2268 C C . ASP A 1 286 ? -15.883 -4.959 19.326 1.00 97.50 286 ASP A C 1
ATOM 2270 O O . ASP A 1 286 ? -16.267 -3.824 19.105 1.00 97.50 286 ASP A O 1
ATOM 2274 N N . ALA A 1 287 ? -15.243 -5.649 18.390 1.00 97.94 287 ALA A N 1
ATOM 2275 C CA . ALA A 1 287 ? -14.924 -5.093 17.078 1.00 97.94 287 ALA A CA 1
ATOM 2276 C C . ALA A 1 287 ? -15.287 -6.074 15.966 1.00 97.94 287 ALA A C 1
ATOM 2278 O O . ALA A 1 287 ? -14.958 -7.263 16.031 1.00 97.94 287 ALA A O 1
ATOM 2279 N N . ASP A 1 288 ? -15.916 -5.561 14.910 1.00 97.62 288 ASP A N 1
ATOM 2280 C CA . ASP A 1 288 ? -16.058 -6.296 13.654 1.00 97.62 288 ASP A CA 1
ATOM 2281 C C . ASP A 1 288 ? -14.738 -6.307 12.886 1.00 97.62 288 ASP A C 1
ATOM 2283 O O . ASP A 1 288 ? -14.369 -7.329 12.300 1.00 97.62 288 ASP A O 1
ATOM 2287 N N . LEU A 1 289 ? -14.030 -5.175 12.921 1.00 98.31 289 LEU A N 1
ATOM 2288 C CA . LEU A 1 289 ? -12.740 -4.959 12.284 1.00 98.31 289 LEU A CA 1
ATOM 2289 C C . LEU A 1 289 ? -11.835 -4.136 13.205 1.00 98.31 289 LEU A C 1
ATOM 2291 O O . LEU A 1 289 ? -12.256 -3.129 13.775 1.00 98.31 289 LEU A O 1
ATOM 2295 N N . VAL A 1 290 ? -10.573 -4.540 13.314 1.00 98.69 290 VAL A N 1
ATOM 2296 C CA . VAL A 1 290 ? -9.528 -3.734 13.949 1.00 98.69 290 VAL A CA 1
ATOM 2297 C C . VAL A 1 290 ? -8.547 -3.271 12.882 1.00 98.69 290 VAL A C 1
ATOM 2299 O O . VAL A 1 290 ? -8.104 -4.067 12.050 1.00 98.69 290 VAL A O 1
ATOM 2302 N N . VAL A 1 291 ? -8.198 -1.989 12.916 1.00 98.62 291 VAL A N 1
ATOM 2303 C CA . VAL A 1 291 ? -7.278 -1.356 11.971 1.00 98.62 291 VAL A CA 1
ATOM 2304 C C . VAL A 1 291 ? -6.054 -0.853 12.727 1.00 98.62 291 VAL A C 1
ATOM 2306 O O . VAL A 1 291 ? -6.132 0.053 13.556 1.00 98.62 291 VAL A O 1
ATOM 2309 N N . LEU A 1 292 ? -4.904 -1.449 12.432 1.00 98.56 292 LEU A N 1
ATOM 2310 C CA . LEU A 1 292 ? -3.616 -1.046 12.977 1.00 98.56 292 LEU A CA 1
ATOM 2311 C C . LEU A 1 292 ? -3.068 0.128 12.163 1.00 98.56 292 LEU A C 1
ATOM 2313 O O . LEU A 1 292 ? -2.802 -0.003 10.961 1.00 98.56 292 LEU A O 1
ATOM 2317 N N . ALA A 1 293 ? -2.897 1.278 12.812 1.00 97.94 293 ALA A N 1
ATOM 2318 C CA . ALA A 1 293 ? -2.274 2.439 12.201 1.00 97.94 293 ALA A CA 1
ATOM 2319 C C . ALA A 1 293 ? -0.745 2.293 12.279 1.00 97.94 293 ALA A C 1
ATOM 2321 O O . ALA A 1 293 ? -0.081 2.798 13.191 1.00 97.94 293 ALA A O 1
ATOM 2322 N N . THR A 1 294 ? -0.217 1.505 11.343 1.00 96.25 294 THR A N 1
ATOM 2323 C CA . THR A 1 294 ? 1.168 1.035 11.325 1.00 96.25 294 THR A CA 1
ATOM 2324 C C . THR A 1 294 ? 2.160 2.134 10.938 1.00 96.25 294 THR A C 1
ATOM 2326 O O . THR A 1 294 ? 1.869 2.989 10.096 1.00 96.25 294 THR A O 1
ATOM 2329 N N . ALA A 1 295 ? 3.348 2.078 11.537 1.00 96.50 295 ALA A N 1
ATOM 2330 C CA . ALA A 1 295 ? 4.469 2.952 11.243 1.00 96.50 295 ALA A CA 1
ATOM 2331 C C . ALA A 1 295 ? 4.953 2.852 9.794 1.00 96.50 295 ALA A C 1
ATOM 2333 O O . ALA A 1 295 ? 4.875 1.801 9.154 1.00 96.50 295 ALA A O 1
ATOM 2334 N N . LEU A 1 296 ? 5.505 3.961 9.316 1.00 95.81 296 LEU A N 1
ATOM 2335 C CA . LEU A 1 296 ? 6.292 4.022 8.094 1.00 95.81 296 LEU A CA 1
ATOM 2336 C C . LEU A 1 296 ? 7.770 3.874 8.420 1.00 95.81 296 LEU A C 1
ATOM 2338 O O . LEU A 1 296 ? 8.237 4.476 9.385 1.00 95.81 296 LEU A O 1
ATOM 2342 N N . ILE A 1 297 ? 8.474 3.136 7.573 1.00 96.19 297 ILE A N 1
ATOM 2343 C CA . ILE A 1 297 ? 9.925 2.961 7.604 1.00 96.19 297 ILE A CA 1
ATOM 2344 C C . ILE A 1 297 ? 10.498 3.171 6.202 1.00 96.19 297 ILE A C 1
ATOM 2346 O O . ILE A 1 297 ? 9.768 3.096 5.208 1.00 96.19 297 ILE A O 1
ATOM 2350 N N . ALA A 1 298 ? 11.807 3.401 6.109 1.00 95.56 298 ALA A N 1
ATOM 2351 C CA . ALA A 1 298 ? 12.503 3.363 4.830 1.00 95.56 298 ALA A CA 1
ATOM 2352 C C . ALA A 1 298 ? 12.276 2.017 4.127 1.00 95.56 298 ALA A C 1
ATOM 2354 O O . ALA A 1 298 ? 12.036 0.986 4.766 1.00 95.56 298 ALA A O 1
ATOM 2355 N N . ARG A 1 299 ? 12.338 2.018 2.794 1.00 95.50 299 ARG A N 1
ATOM 2356 C CA . ARG A 1 299 ? 12.268 0.764 2.044 1.00 95.50 299 ARG A CA 1
ATOM 2357 C C . ARG A 1 299 ? 13.452 -0.151 2.402 1.00 95.50 299 ARG A C 1
ATOM 2359 O O . ARG A 1 299 ? 14.516 0.360 2.748 1.00 95.50 299 ARG A O 1
ATOM 2366 N N . PRO A 1 300 ? 13.309 -1.485 2.283 1.00 93.94 300 PRO A N 1
ATOM 2367 C CA . PRO A 1 300 ? 14.390 -2.413 2.618 1.00 93.94 300 PRO A CA 1
ATOM 2368 C C . PRO A 1 300 ? 15.687 -2.162 1.832 1.00 93.94 300 PRO A C 1
ATOM 2370 O O . PRO A 1 300 ? 16.765 -2.371 2.373 1.00 93.94 300 PRO A O 1
ATOM 2373 N N . ASP A 1 301 ? 15.562 -1.660 0.600 1.00 94.81 301 ASP A N 1
ATOM 2374 C CA . ASP A 1 301 ? 16.645 -1.345 -0.342 1.00 94.81 301 ASP A CA 1
ATOM 2375 C C . ASP A 1 301 ? 17.240 0.070 -0.164 1.00 94.81 301 ASP A C 1
ATOM 2377 O O . ASP A 1 301 ? 18.147 0.468 -0.895 1.00 94.81 301 ASP A O 1
ATOM 2381 N N . ALA A 1 302 ? 16.757 0.864 0.801 1.00 95.69 302 ALA A N 1
ATOM 2382 C CA . ALA A 1 302 ? 17.154 2.267 0.940 1.00 95.69 302 ALA A CA 1
ATOM 2383 C C . ALA A 1 302 ? 18.638 2.447 1.300 1.00 95.69 302 ALA A C 1
ATOM 2385 O O . ALA A 1 302 ? 19.296 3.331 0.756 1.00 95.69 302 ALA A O 1
ATOM 2386 N N . VAL A 1 303 ? 19.181 1.596 2.179 1.00 95.25 303 VAL A N 1
ATOM 2387 C CA . VAL A 1 303 ? 20.599 1.658 2.582 1.00 95.25 303 VAL A CA 1
ATOM 2388 C C . VAL A 1 303 ? 21.515 1.300 1.414 1.00 95.25 303 VAL A C 1
ATOM 2390 O O . VAL A 1 303 ? 22.520 1.968 1.193 1.00 95.25 303 VAL A O 1
ATOM 2393 N N . GLU A 1 304 ? 21.153 0.276 0.644 1.00 95.56 304 GLU A N 1
ATOM 2394 C CA . GLU A 1 304 ? 21.903 -0.169 -0.536 1.00 95.56 304 GLU A CA 1
ATOM 2395 C C . GLU A 1 304 ? 21.933 0.936 -1.600 1.00 95.56 304 GLU A C 1
ATOM 2397 O O . GLU A 1 304 ? 22.990 1.255 -2.146 1.00 95.56 304 GLU A O 1
ATOM 2402 N N . LEU A 1 305 ? 20.793 1.598 -1.827 1.00 95.69 305 LEU A N 1
ATOM 2403 C CA . LEU A 1 305 ? 20.707 2.758 -2.709 1.00 95.69 305 LEU A CA 1
ATOM 2404 C C . LEU A 1 305 ? 21.540 3.941 -2.195 1.00 95.69 305 LEU A C 1
ATOM 2406 O O . LEU A 1 305 ? 22.250 4.575 -2.973 1.00 95.69 305 LEU A O 1
ATOM 2410 N N . ALA A 1 306 ? 21.479 4.243 -0.896 1.00 96.00 306 ALA A N 1
ATOM 2411 C CA . ALA A 1 306 ? 22.247 5.337 -0.310 1.00 96.00 306 ALA A CA 1
ATOM 2412 C C . ALA A 1 306 ? 23.761 5.106 -0.440 1.00 96.00 306 ALA A C 1
ATOM 2414 O O . ALA A 1 306 ? 24.503 6.029 -0.775 1.00 96.00 306 ALA A O 1
ATOM 2415 N N . GLN A 1 307 ? 24.209 3.861 -0.250 1.00 95.12 307 GLN A N 1
ATOM 2416 C CA . GLN A 1 307 ? 25.597 3.453 -0.463 1.00 95.12 307 GLN A CA 1
ATOM 2417 C C . GLN A 1 307 ? 26.014 3.578 -1.931 1.00 95.12 307 GLN A C 1
ATOM 2419 O O . GLN A 1 307 ? 27.081 4.126 -2.200 1.00 95.12 307 GLN A O 1
ATOM 2424 N N . MET A 1 308 ? 25.166 3.141 -2.869 1.00 96.06 308 MET A N 1
ATOM 2425 C CA . MET A 1 308 ? 25.398 3.283 -4.313 1.00 96.06 308 MET A CA 1
ATOM 2426 C C . MET A 1 308 ? 25.549 4.750 -4.741 1.00 96.06 308 MET A C 1
ATOM 2428 O O . MET A 1 308 ? 26.316 5.059 -5.648 1.00 96.06 308 MET A O 1
ATOM 2432 N N . LEU A 1 309 ? 24.821 5.658 -4.088 1.00 96.38 309 LEU A N 1
ATOM 2433 C CA . LEU A 1 309 ? 24.834 7.093 -4.381 1.00 96.38 309 LEU A CA 1
ATOM 2434 C C . LEU A 1 309 ? 25.827 7.892 -3.527 1.00 96.38 309 LEU A C 1
ATOM 2436 O O . LEU A 1 309 ? 25.973 9.094 -3.745 1.00 96.38 309 LEU A O 1
ATOM 2440 N N . HIS A 1 310 ? 26.489 7.254 -2.559 1.00 94.94 310 HIS A N 1
ATOM 2441 C CA . HIS A 1 310 ? 27.350 7.902 -1.567 1.00 94.94 310 HIS A CA 1
ATOM 2442 C C . HIS A 1 310 ? 26.670 9.059 -0.808 1.00 94.94 310 HIS A C 1
ATOM 2444 O O . HIS A 1 310 ? 27.279 10.105 -0.576 1.00 94.94 310 HIS A O 1
ATOM 2450 N N . ILE A 1 311 ? 25.411 8.873 -0.400 1.00 95.38 311 ILE A N 1
ATOM 2451 C CA . ILE A 1 311 ? 24.653 9.857 0.390 1.00 95.38 311 ILE A CA 1
ATOM 2452 C C . ILE A 1 311 ? 24.489 9.408 1.853 1.00 95.38 311 ILE A C 1
ATOM 2454 O O . ILE A 1 311 ? 24.377 8.207 2.115 1.00 95.38 311 ILE A O 1
ATOM 2458 N N . PRO A 1 312 ? 24.478 10.344 2.822 1.00 95.31 312 PRO A N 1
ATOM 2459 C CA . PRO A 1 312 ? 24.256 10.013 4.226 1.00 95.31 312 PRO A CA 1
ATOM 2460 C C . PRO A 1 312 ? 22.789 9.641 4.492 1.00 95.31 312 PRO A C 1
ATOM 2462 O O . PRO A 1 312 ? 21.888 10.122 3.807 1.00 95.31 312 PRO A O 1
ATOM 2465 N N . TYR A 1 313 ? 22.566 8.837 5.529 1.00 94.44 313 TYR A N 1
ATOM 2466 C CA . TYR A 1 313 ? 21.252 8.511 6.093 1.00 94.44 313 TYR A CA 1
ATOM 2467 C C . TYR A 1 313 ? 21.321 8.583 7.622 1.00 94.44 313 TYR A C 1
ATOM 2469 O O . TYR A 1 313 ? 22.406 8.496 8.209 1.00 94.44 313 TYR A O 1
ATOM 2477 N N . ASP A 1 314 ? 20.180 8.784 8.276 1.00 93.00 314 ASP A N 1
ATOM 2478 C CA . ASP A 1 314 ? 20.129 8.946 9.730 1.00 93.00 314 ASP A CA 1
ATOM 2479 C C . ASP A 1 314 ? 20.204 7.599 10.487 1.00 93.00 314 ASP A C 1
ATOM 2481 O O . ASP A 1 314 ? 20.264 6.509 9.914 1.00 93.00 314 ASP A O 1
ATOM 2485 N N . GLN A 1 315 ? 20.169 7.653 11.822 1.00 90.31 315 GLN A N 1
ATOM 2486 C CA . GLN A 1 315 ? 20.175 6.458 12.681 1.00 90.31 315 GLN A CA 1
ATOM 2487 C C . GLN A 1 315 ? 18.975 5.515 12.462 1.00 90.31 315 GLN A C 1
ATOM 2489 O O . GLN A 1 315 ? 19.031 4.339 12.820 1.00 90.31 315 GLN A O 1
ATOM 2494 N N . ASN A 1 316 ? 17.892 6.020 11.871 1.00 89.12 316 ASN A N 1
ATOM 2495 C CA . ASN A 1 316 ? 16.685 5.273 11.545 1.00 89.12 316 ASN A CA 1
ATOM 2496 C C . ASN A 1 316 ? 16.721 4.691 10.127 1.00 89.12 316 ASN A C 1
ATOM 2498 O O . ASN A 1 316 ? 15.745 4.058 9.716 1.00 89.12 316 ASN A O 1
ATOM 2502 N N . ARG A 1 317 ? 17.837 4.870 9.404 1.00 84.94 317 ARG A N 1
ATOM 2503 C CA . ARG A 1 317 ? 18.013 4.461 8.004 1.00 84.94 317 ARG A CA 1
ATOM 2504 C C . ARG A 1 317 ? 17.053 5.189 7.057 1.00 84.94 317 ARG A C 1
ATOM 2506 O O . ARG A 1 317 ? 16.697 4.628 6.021 1.00 84.94 317 ARG A O 1
ATOM 2513 N N . LEU A 1 318 ? 16.614 6.390 7.448 1.00 71.12 318 LEU A N 1
ATOM 2514 C CA . LEU A 1 318 ? 15.884 7.340 6.607 1.00 71.12 318 LEU A CA 1
ATOM 2515 C C . LEU A 1 318 ? 16.861 8.246 5.855 1.00 71.12 318 LEU A C 1
ATOM 2517 O O . LEU A 1 318 ? 17.927 8.585 6.423 1.00 71.12 318 LEU A O 1
#

InterPro domains:
  IPR017896 4Fe-4S ferredoxin-type, iron-sulphur binding domain [PF00037] (39-56)
  IPR017896 4Fe-4S ferredoxin-type, iron-sulphur binding domain [PS51379] (35-65)
  IPR017896 4Fe-4S ferredoxin-type, iron-sulphur binding domain [PS51379] (82-116)
  IPR017900 4Fe-4S ferredoxin, iron-sulphur binding, conserved site [PS00198] (44-55)
  IPR036188 FAD/NAD(P)-binding domain superfamily [SSF51905] (105-302)
  IPR039650 H(2):CoB-CoM heterodisulfide,ferredoxin reductase subunit A-like [PTHR43498] (1-299)

pLDDT: mean 96.25, std 2.32, range [71.12, 98.75]

Radius of gyration: 23.03 Å; chains: 1; bounding box: 56×49×66 Å

Sequence (318 aa):
MVEVNQSDLIKLHTFSEVEEVSGYVGNFKVKIRKKARLVDENKCNGCGTCWQRCPVRLPSEFDMNLGKRKAIYVPFPQAVPNVPVIDQKNCLYINKKKCGICKKVCPFEAIDFEQKDEIVEEKFGAIIVATGFTMFDHSIYGEYGYGKYKNVTTGLHFERMLNSSGPTGGKIIRPSDGKEVKKVVFIQCVGSRDEARGMPYCSRLCCMYTAKQALLLKEHNPEAEAYVFYIDIRAAGKNYEEFVERVQNEYGATYLRGRVSKIFQRNGKLMVRGCDTLSGTQIEIDADLVVLATALIARPDAVELAQMLHIPYDQNRL

Organism: NCBI:txid412755

Foldseek 3Di:
DVCLLPDPVHDDQPCKDWDFWDDDAQWIKTKIKRACQLFAPVLDPLPCQLQVPAPAWDQQVLLVSLAIGHQWDDNFPPDPPSTTGGNLVRDCCNPPVPDDVSCVRDPSSGRHPPDGIDIDIDIDNDDDDDVDWDFDDLVQPVQAVVVNAQQEEALSNLVLCCDCRHRVNRACARSVPRHGWQEEEEFPQRQACDPPRHHVHDLLCLLQSLLVSLQSSCVVPVRHAAEYEEQDRRQPDVCSVVSSCCSCPVSVHHYAHWGWPGWDDDPNWIWTWIHRPVVRDIDIDTTSHYYYSTHIAHDPCLQVVCVSVVHDADPRSD

Secondary structure (DSSP, 8-state):
-HHHHH-TT-----SEEEEEEEEETTEEEEEEEE---SB-TTT-----HHHHH----EE-TTTTTSSEE-SEE-SSTT-SS---EE-TTT-HHHHHS---HHHHT-TT--B-TT---EEEEEEES-------EEE--GGG-GGGTTTTSTTEEEHHHHHHHH-TTSTTTT--B-TTT-PBPSEEEEEEEETBS-TTTSBSS--SSHHHHHHHHHHHHHHH-TT-EEEEEES-----STTHHHHHHHHHHTT-PEEEES-EEEEEEETTEEEEEEEETTTTEEEEEEESEEEEEEPEEE-TTHHHHHHHHT----TT--